Protein 3KOS (pdb70)

Sequence (193 aa):
QEKLKIGVVGTFAIGCLFPLLSDFKRSYPHIDLHISTHNNRVDPAAEGLDYTIRYGGGAWHDTDAQYLCSALSPLCSPTLASQIQTPADILKFPLLRSYRRDEWALWQTVGEAPPSPTHNNVVFDSSVTLEAAQAGGVAIAPVRFTHLLSSERIVQPFLTQIDLGSYWITRLQSRPETPAREFSRWLTGVLHKT

Structure (mmCIF, N/CA/C/O backbone):
data_3KOS
#
_entry.id   3KOS
#
_cell.length_a   125.280
_cell.length_b   34.190
_cell.length_c   49.980
_cell.angle_alpha   90.00
_cell.angle_beta   102.77
_cell.angle_gamma   90.00
#
_symmetry.space_group_name_H-M   'C 1 2 1'
#
loop_
_entity.id
_entity.type
_entity.pdbx_description
1 polymer 'HTH-type transcriptional activator ampR'
2 non-polymer '2-(N-MORPHOLINO)-ETHANESULFONIC ACID'
3 non-polymer GLYCEROL
4 water water
#
loop_
_atom_site.group_PDB
_atom_site.id
_atom_site.type_symbol
_atom_site.label_atom_id
_atom_site.label_alt_id
_atom_site.label_comp_id
_atom_site.label_asym_id
_atom_site.label_entity_id
_atom_site.label_seq_id
_atom_site.pdbx_PDB_ins_code
_atom_site.Cartn_x
_atom_site.Cartn_y
_atom_site.Cartn_z
_atom_site.occupancy
_atom_site.B_iso_or_equiv
_atom_site.auth_seq_id
_atom_site.auth_comp_id
_atom_site.auth_asym_id
_atom_site.auth_atom_id
_atom_site.pdbx_PDB_model_num
ATOM 1 N N . GLN A 1 11 ? 27.809 27.118 13.535 1.00 30.41 93 GLN A N 1
ATOM 2 C CA . GLN A 1 11 ? 28.921 26.846 14.451 1.00 23.06 93 GLN A CA 1
ATOM 3 C C . GLN A 1 11 ? 29.433 28.129 15.089 1.00 23.57 93 GLN A C 1
ATOM 4 O O . GLN A 1 11 ? 29.623 29.135 14.412 1.00 26.58 93 GLN A O 1
ATOM 10 N N . GLU A 1 12 ? 29.671 28.083 16.393 1.00 17.64 94 GLU A N 1
ATOM 11 C CA . GLU A 1 12 ? 30.154 29.246 17.114 1.00 15.47 94 GLU A CA 1
ATOM 12 C C . GLU A 1 12 ? 31.636 29.035 17.362 1.00 14.90 94 GLU A C 1
ATOM 13 O O . GLU A 1 12 ? 32.037 27.976 17.832 1.00 17.52 94 GLU A O 1
ATOM 19 N N . LYS A 1 13 ? 32.440 30.034 17.035 1.00 16.13 95 LYS A N 1
ATOM 20 C CA . LYS A 1 13 ? 33.886 29.896 17.154 1.00 14.36 95 LYS A CA 1
ATOM 21 C C . LYS A 1 13 ? 34.344 30.051 18.597 1.00 14.37 95 LYS A C 1
ATOM 22 O O . LYS A 1 13 ? 33.821 30.883 19.335 1.00 12.33 95 LYS A O 1
ATOM 28 N N . LEU A 1 14 ? 35.320 29.234 18.996 1.00 12.12 96 LEU A N 1
ATOM 29 C CA . LEU A 1 14 ? 35.938 29.358 20.309 1.00 10.55 96 LEU A CA 1
ATOM 30 C C . LEU A 1 14 ? 37.438 29.122 20.152 1.00 10.84 96 LEU A C 1
ATOM 31 O O . LEU A 1 14 ? 37.851 28.082 19.647 1.00 12.35 96 LEU A O 1
ATOM 36 N N . LYS A 1 15 ? 38.240 30.091 20.579 1.00 11.67 97 LYS A N 1
ATOM 37 C CA . LYS A 1 15 ? 39.686 30.010 20.390 1.00 11.10 97 LYS A CA 1
ATOM 38 C C . LYS A 1 15 ? 40.375 29.911 21.742 1.00 9.99 97 LYS A C 1
ATOM 39 O O . LYS A 1 15 ? 40.229 30.788 22.599 1.00 11.72 97 LYS A O 1
ATOM 45 N N . ILE A 1 16 ? 41.104 28.822 21.943 1.00 9.62 98 ILE A N 1
ATOM 46 C CA . ILE A 1 16 ? 41.720 28.571 23.231 1.00 7.92 98 ILE A CA 1
ATOM 47 C C . ILE A 1 16 ? 43.202 28.228 23.084 1.00 8.49 98 ILE A C 1
ATOM 48 O O . ILE A 1 16 ? 43.563 27.363 22.300 1.00 10.61 98 ILE A O 1
ATOM 53 N N . GLY A 1 17 ? 44.038 28.916 23.854 1.00 8.18 99 GLY A N 1
ATOM 54 C CA . GLY A 1 17 ? 45.468 28.639 23.900 1.00 9.02 99 GLY A CA 1
ATOM 55 C C . GLY A 1 17 ? 45.787 27.864 25.167 1.00 9.00 99 GLY A C 1
ATOM 56 O O . GLY A 1 17 ? 45.568 28.363 26.270 1.00 8.80 99 GLY A O 1
ATOM 57 N N . VAL A 1 18 ? 46.321 26.653 25.012 1.00 7.93 100 VAL A N 1
ATOM 58 C CA . VAL A 1 18 ? 46.463 25.726 26.128 1.00 6.21 100 VAL A CA 1
ATOM 59 C C . VAL A 1 18 ? 47.942 25.402 26.376 1.00 7.59 100 VAL A C 1
ATOM 60 O O . VAL A 1 18 ? 48.642 25.014 25.450 1.00 6.92 100 VAL A O 1
ATOM 64 N N . VAL A 1 19 ? 48.412 25.542 27.612 1.00 6.85 101 VAL A N 1
ATOM 65 C CA . VAL A 1 19 ? 49.793 25.144 27.904 1.00 7.25 101 VAL A CA 1
ATOM 66 C C . VAL A 1 19 ? 49.963 23.674 27.497 1.00 6.66 101 VAL A C 1
ATOM 67 O O . VAL A 1 19 ? 49.104 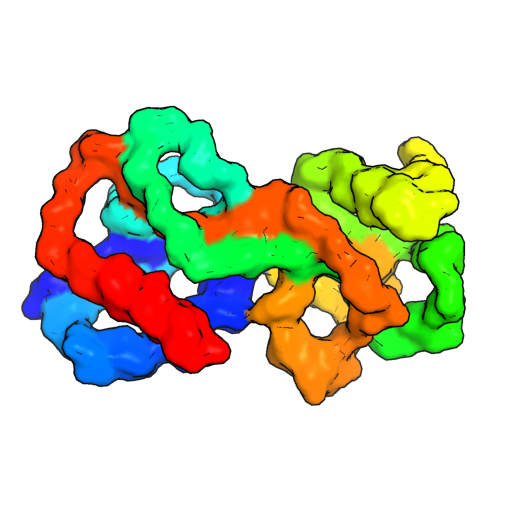22.839 27.780 1.00 6.01 101 VAL A O 1
ATOM 71 N N . GLY A 1 20 ? 51.059 23.365 26.802 1.00 7.11 102 GLY A N 1
ATOM 72 C CA . GLY A 1 20 ? 51.183 22.079 26.142 1.00 8.22 102 GLY A CA 1
ATOM 73 C C . GLY A 1 20 ? 51.042 20.909 27.093 1.00 7.59 102 GLY A C 1
ATOM 74 O O . GLY A 1 20 ? 50.436 19.881 26.765 1.00 7.55 102 GLY A O 1
ATOM 75 N N . THR A 1 21 ? 51.616 21.064 28.280 1.00 7.21 103 THR A N 1
ATOM 76 C CA . THR A 1 21 ? 51.589 20.007 29.278 1.00 8.51 103 THR A CA 1
ATOM 77 C C . THR A 1 21 ? 50.155 19.604 29.613 1.00 8.65 103 THR A C 1
ATOM 78 O O . THR A 1 21 ? 49.835 18.416 29.721 1.00 8.67 103 THR A O 1
ATOM 82 N N . PHE A 1 22 ? 49.292 20.596 29.769 1.00 7.05 104 PHE A N 1
ATOM 83 C CA . PHE A 1 22 ? 47.871 20.333 30.042 1.00 7.28 104 PHE A CA 1
ATOM 84 C C . PHE A 1 22 ? 47.144 19.744 28.838 1.00 7.92 104 PHE A C 1
ATOM 85 O O . PHE A 1 22 ? 46.272 18.895 28.999 1.00 8.19 104 PHE A O 1
ATOM 93 N N . ALA A 1 23 ? 47.477 20.213 27.634 1.00 7.40 105 ALA A N 1
ATOM 94 C CA . ALA A 1 23 ? 46.852 19.679 26.431 1.00 9.02 105 ALA A CA 1
ATOM 95 C C . ALA A 1 23 ? 47.119 18.179 26.315 1.00 9.50 105 ALA A C 1
ATOM 96 O O . ALA A 1 23 ? 46.205 17.381 26.089 1.00 8.09 105 ALA A O 1
ATOM 98 N N . ILE A 1 24 ? 48.379 17.792 26.479 1.00 7.36 106 ILE A N 1
ATOM 99 C CA . ILE A 1 24 ? 48.757 16.391 26.325 1.00 8.03 106 ILE A CA 1
ATOM 100 C C . ILE A 1 24 ? 48.270 15.538 27.499 1.00 10.16 106 ILE A C 1
ATOM 101 O O . ILE A 1 24 ? 47.789 14.416 27.321 1.00 11.52 106 ILE A O 1
ATOM 106 N N . GLY A 1 25 ? 48.391 16.076 28.706 1.00 9.14 107 GLY A N 1
ATOM 107 C CA . GLY A 1 25 ? 48.170 15.278 29.896 1.00 10.06 107 GLY A CA 1
ATOM 108 C C . GLY A 1 25 ? 46.737 15.244 30.379 1.00 11.87 107 GLY A C 1
ATOM 109 O O . GLY A 1 25 ? 46.388 14.405 31.205 1.00 14.48 107 GLY A O 1
ATOM 110 N N . CYS A 1 26 ? 45.906 16.141 29.862 1.00 9.19 108 CYS A N 1
ATOM 111 C CA . CYS A 1 26 ? 44.531 16.251 30.354 1.00 9.42 108 CYS A CA 1
ATOM 112 C C . CYS A 1 26 ? 43.484 16.529 29.269 1.00 12.34 108 CYS A C 1
ATOM 113 O O . CYS A 1 26 ? 42.539 15.757 29.095 1.00 12.18 108 CYS A O 1
ATOM 116 N N . LEU A 1 27 ? 43.636 17.634 28.544 1.00 9.88 109 LEU A N 1
ATOM 117 C CA . LEU A 1 27 ? 42.569 18.090 27.650 1.00 8.19 109 LEU A CA 1
ATOM 118 C C . LEU A 1 27 ? 42.337 17.216 26.422 1.00 9.06 109 LEU A C 1
ATOM 119 O O . LEU A 1 27 ? 41.197 16.894 26.093 1.00 10.26 109 LEU A O 1
ATOM 124 N N . PHE A 1 28 ? 43.404 16.863 25.714 1.00 8.59 110 PHE A N 1
ATOM 125 C CA . PHE A 1 28 ? 43.243 16.162 24.445 1.00 9.58 110 PHE A CA 1
ATOM 126 C C . PHE A 1 28 ? 42.460 14.855 24.583 1.00 11.82 110 PHE A C 1
ATOM 127 O O . PHE A 1 28 ? 41.578 14.579 23.774 1.00 12.50 110 PHE A O 1
ATOM 135 N N . PRO A 1 29 ? 42.761 14.061 25.616 1.00 11.47 111 PRO A N 1
ATOM 136 C CA . PRO A 1 29 ? 42.007 12.815 25.781 1.00 16.06 111 PRO A CA 1
ATOM 137 C C . PRO A 1 29 ? 40.516 13.067 26.031 1.00 16.29 111 PRO A C 1
ATOM 138 O O . PRO A 1 29 ? 39.699 12.180 25.781 1.00 17.97 111 PRO A O 1
ATOM 142 N N . LEU A 1 30 ? 40.180 14.257 26.518 1.00 11.40 112 LEU A N 1
ATOM 143 C CA . LEU A 1 30 ? 38.788 14.582 26.845 1.00 13.51 112 LEU A CA 1
ATOM 144 C C . LEU A 1 30 ? 38.040 15.285 25.719 1.00 16.02 112 LEU A C 1
ATOM 145 O O . LEU A 1 30 ? 36.827 15.495 25.820 1.00 15.17 112 LEU A O 1
ATOM 150 N N . LEU A 1 31 ? 38.736 15.647 24.644 1.00 13.25 113 LEU A N 1
ATOM 151 C CA . LEU A 1 31 ? 38.101 16.491 23.630 1.00 15.86 113 LEU A CA 1
ATOM 152 C C . LEU A 1 31 ? 36.870 15.854 22.968 1.00 17.02 113 LEU A C 1
ATOM 153 O O . LEU A 1 31 ? 35.910 16.552 22.644 1.00 15.87 113 LEU A O 1
ATOM 158 N N . SER A 1 32 ? 36.880 14.539 22.773 1.00 15.92 114 SER A N 1
ATOM 159 C CA . SER A 1 32 ? 35.740 13.904 22.122 1.00 17.98 114 SER A CA 1
ATOM 160 C C . SER A 1 32 ? 34.496 14.005 23.006 1.00 14.84 114 SER A C 1
ATOM 161 O O . SER A 1 32 ? 33.379 14.075 22.497 1.00 19.25 114 SER A O 1
ATOM 164 N N . ASP A 1 33 ? 34.687 14.030 24.322 1.00 13.75 115 ASP A N 1
ATOM 165 C CA . ASP A 1 33 ? 33.563 14.234 25.233 1.00 17.04 115 ASP A CA 1
ATOM 166 C C . ASP A 1 33 ? 33.011 15.650 25.085 1.00 16.39 115 ASP A C 1
ATOM 167 O O . ASP A 1 33 ? 31.798 15.851 25.143 1.00 13.64 115 ASP A O 1
ATOM 172 N N . PHE A 1 34 ? 33.896 16.635 24.897 1.00 13.94 116 PHE A N 1
ATOM 173 C CA . PHE A 1 34 ? 33.432 17.996 24.633 1.00 14.78 116 PHE A CA 1
ATOM 174 C C . PHE A 1 34 ? 32.628 18.038 23.342 1.00 14.05 116 PHE A C 1
ATOM 175 O O . PHE A 1 34 ? 31.572 18.669 23.281 1.00 15.36 116 PHE A O 1
ATOM 183 N N . LYS A 1 35 ? 33.134 17.366 22.313 1.00 12.66 117 LYS A N 1
ATOM 184 C CA . LYS A 1 35 ? 32.448 17.333 21.022 1.00 16.72 117 LYS A CA 1
ATOM 185 C C . LYS A 1 35 ? 31.071 16.684 21.159 1.00 16.79 117 LYS A C 1
ATOM 186 O O . LYS A 1 35 ? 30.091 17.144 20.559 1.00 16.09 117 LYS A O 1
ATOM 188 N N . ARG A 1 36 ? 31.005 15.616 21.950 1.00 14.50 118 ARG A N 1
ATOM 189 C CA . ARG A 1 36 ? 29.724 14.963 22.239 1.00 15.96 118 ARG A CA 1
ATOM 190 C C . ARG A 1 36 ? 28.712 15.927 22.859 1.00 16.81 118 ARG A C 1
ATOM 191 O O . ARG A 1 36 ? 27.552 15.970 22.446 1.00 16.83 118 ARG A O 1
ATOM 199 N N . SER A 1 37 ? 29.145 16.706 23.843 1.00 13.95 119 SER A N 1
ATOM 200 C CA . SER A 1 37 ? 28.228 17.598 24.552 1.00 17.39 119 SER A CA 1
ATOM 201 C C . SER A 1 37 ? 27.880 18.879 23.800 1.00 17.01 119 SER A C 1
ATOM 202 O O . SER A 1 37 ? 26.787 19.404 23.961 1.00 18.26 119 SER A O 1
ATOM 205 N N . TYR A 1 38 ? 28.806 19.395 22.998 1.00 13.31 120 TYR A N 1
ATOM 206 C CA . TYR A 1 38 ? 28.591 20.688 22.347 1.00 15.63 120 TYR A CA 1
ATOM 207 C C . TYR A 1 38 ? 29.071 20.682 20.905 1.00 17.96 120 TYR A C 1
ATOM 208 O O . TYR A 1 38 ? 30.022 21.381 20.558 1.00 19.20 120 TYR A O 1
ATOM 217 N N . PRO A 1 39 ? 28.410 19.892 20.051 1.00 18.79 121 PRO A N 1
ATOM 218 C CA . PRO A 1 39 ? 28.830 19.755 18.654 1.00 13.86 121 PRO A CA 1
ATOM 219 C C . PRO A 1 39 ? 28.743 21.066 17.875 1.00 15.57 121 PRO A C 1
ATOM 220 O O . PRO A 1 39 ? 29.320 21.162 16.799 1.00 17.71 121 PRO A O 1
ATOM 224 N N . HIS A 1 40 ? 28.031 22.050 18.408 1.00 17.79 122 HIS A N 1
ATOM 225 C CA . HIS A 1 40 ? 27.809 23.313 17.708 1.00 18.25 122 HIS A CA 1
ATOM 226 C C . HIS A 1 40 ? 28.957 24.296 17.883 1.00 19.24 122 HIS A C 1
ATOM 227 O O . HIS A 1 40 ? 28.916 25.398 17.337 1.00 18.42 122 HIS A O 1
ATOM 234 N N . ILE A 1 41 ? 29.976 23.913 18.651 1.00 16.16 123 ILE A N 1
ATOM 235 C CA . ILE A 1 41 ? 31.097 24.811 18.891 1.00 14.11 123 ILE A CA 1
ATOM 236 C C . ILE A 1 41 ? 32.301 24.424 18.023 1.00 15.29 123 ILE A C 1
ATOM 237 O O . ILE A 1 41 ? 32.689 23.261 17.973 1.00 14.57 123 ILE A O 1
ATOM 242 N N . ASP A 1 42 ? 32.845 25.414 17.322 1.00 13.01 124 ASP A N 1
ATOM 243 C CA . ASP A 1 42 ? 34.012 25.241 16.457 1.00 15.09 124 ASP A CA 1
ATOM 244 C C . ASP A 1 42 ? 35.237 25.614 17.288 1.00 15.14 124 ASP A C 1
ATOM 245 O O . ASP A 1 42 ? 35.582 26.789 17.446 1.00 11.25 124 ASP A O 1
ATOM 250 N N . LEU A 1 43 ? 35.872 24.595 17.846 1.00 13.06 125 LEU A N 1
ATOM 251 C CA . LEU A 1 43 ? 36.949 24.800 18.803 1.00 12.89 125 LEU A CA 1
ATOM 252 C C . LEU A 1 43 ? 38.298 24.869 18.092 1.00 13.06 125 LEU A C 1
ATOM 253 O O . LEU A 1 43 ? 38.700 23.921 17.424 1.00 12.66 125 LEU A O 1
ATOM 258 N N . HIS A 1 44 ? 38.983 26.000 18.238 1.00 10.37 126 HIS A N 1
ATOM 259 C CA . HIS A 1 44 ? 40.309 26.191 17.666 1.00 14.36 126 HIS A CA 1
ATOM 260 C C . HIS A 1 44 ? 41.339 26.120 18.789 1.00 11.76 126 HIS A C 1
ATOM 261 O O . HIS A 1 44 ? 41.454 27.045 19.583 1.00 11.36 126 HIS A O 1
ATOM 268 N N . ILE A 1 45 ? 42.082 25.022 18.855 1.00 11.02 127 ILE A N 1
ATOM 269 C CA . ILE A 1 45 ? 43.063 24.850 19.916 1.00 8.79 127 ILE A CA 1
ATOM 270 C C . ILE A 1 45 ? 44.473 25.125 19.424 1.00 11.51 127 ILE A C 1
ATOM 271 O O . ILE A 1 45 ? 44.859 24.665 18.355 1.00 10.54 127 ILE A O 1
ATOM 276 N N . SER A 1 46 ? 45.228 25.884 20.208 1.00 10.66 128 SER A N 1
ATOM 277 C CA . SER A 1 46 ? 46.654 26.071 19.950 1.00 9.94 128 SER A CA 1
ATOM 278 C C . SER A 1 46 ? 47.372 25.853 21.270 1.00 8.50 128 SER A C 1
ATOM 279 O O . SER A 1 46 ? 46.770 26.026 22.324 1.00 10.41 128 SER A O 1
ATOM 282 N N . THR A 1 47 ? 48.633 25.432 21.225 1.00 9.73 129 THR A N 1
ATOM 283 C CA . THR A 1 47 ? 49.373 25.218 22.462 1.00 8.79 129 THR A CA 1
ATOM 284 C C . THR A 1 47 ? 50.433 26.295 22.655 1.00 9.91 129 THR A C 1
ATOM 285 O O . THR A 1 47 ? 50.878 26.929 21.697 1.00 12.29 129 THR A O 1
ATOM 289 N N . HIS A 1 48 ? 50.835 26.490 23.902 1.00 9.76 130 HIS A N 1
ATOM 290 C CA . HIS A 1 48 ? 51.867 27.462 24.236 1.00 10.61 130 HIS A CA 1
ATOM 291 C C . HIS A 1 48 ? 52.719 26.905 25.374 1.00 9.58 130 HIS A C 1
ATOM 292 O O . HIS A 1 48 ? 52.420 25.829 25.905 1.00 7.61 130 HIS A O 1
ATOM 299 N N . ASN A 1 49 ? 53.798 27.605 25.726 1.00 8.83 131 ASN A N 1
ATOM 300 C CA . ASN A 1 49 ? 54.664 27.130 26.799 1.00 10.24 131 ASN A CA 1
ATOM 301 C C . ASN A 1 49 ? 54.474 27.906 28.102 1.00 11.31 131 ASN A C 1
ATOM 302 O O . ASN A 1 49 ? 55.419 28.099 28.877 1.00 11.61 131 ASN A O 1
ATOM 307 N N . ASN A 1 50 ? 53.241 28.348 28.329 1.00 8.94 132 ASN A N 1
ATOM 308 C CA . ASN A 1 50 ? 52.871 29.102 29.522 1.00 10.05 132 ASN A CA 1
ATOM 309 C C . ASN A 1 50 ? 53.273 30.570 29.501 1.00 15.23 132 ASN A C 1
ATOM 310 O O . ASN A 1 50 ? 52.879 31.325 30.384 1.00 17.82 132 ASN A O 1
ATOM 315 N N . ARG A 1 51 ? 54.072 30.956 28.513 1.00 13.17 133 ARG A N 1
ATOM 316 C CA . ARG A 1 51 ? 54.360 32.369 28.260 1.00 14.49 133 ARG A CA 1
ATOM 317 C C . ARG A 1 51 ? 53.597 32.744 27.025 1.00 16.73 133 ARG A C 1
ATOM 318 O O . ARG A 1 51 ? 53.953 32.344 25.906 1.00 18.30 133 ARG A O 1
ATOM 326 N N . VAL A 1 52 ? 52.532 33.503 27.226 1.00 14.42 134 VAL A N 1
ATOM 327 C CA . VAL A 1 52 ? 51.598 33.762 26.160 1.00 13.90 134 VAL A CA 1
ATOM 328 C C . VAL A 1 52 ? 50.903 35.092 26.403 1.00 15.31 134 VAL A C 1
ATOM 329 O O . VAL A 1 52 ? 50.734 35.523 27.542 1.00 17.06 134 VAL A O 1
ATOM 333 N N . ASP A 1 53 ? 50.536 35.743 25.313 1.00 16.78 135 ASP A N 1
ATOM 334 C CA . ASP A 1 53 ? 49.846 37.018 25.355 1.00 19.27 135 ASP A CA 1
ATOM 335 C C . ASP A 1 53 ? 48.514 36.818 24.655 1.00 15.77 135 ASP A C 1
ATOM 336 O O . ASP A 1 53 ? 48.445 36.843 23.422 1.00 14.54 135 ASP A O 1
ATOM 341 N N . PRO A 1 54 ? 47.449 36.597 25.439 1.00 17.18 136 PRO A N 1
ATOM 342 C CA . PRO A 1 54 ? 46.134 36.290 24.863 1.00 14.84 136 PRO A CA 1
ATOM 343 C C . PRO A 1 54 ? 45.660 37.353 23.882 1.00 16.50 136 PRO A C 1
ATOM 344 O O . PRO A 1 54 ? 45.128 37.024 22.819 1.00 16.48 136 PRO A O 1
ATOM 348 N N . ALA A 1 55 ? 45.845 38.623 24.233 1.00 14.62 137 ALA A N 1
ATOM 349 C CA . ALA A 1 55 ? 45.378 39.696 23.362 1.00 18.50 137 ALA A CA 1
ATOM 350 C C . ALA A 1 55 ? 46.078 39.608 22.011 1.00 16.36 137 ALA A C 1
ATOM 351 O O . ALA A 1 55 ? 45.439 39.673 20.968 1.00 18.63 137 ALA A O 1
ATOM 353 N N . ALA A 1 56 ? 47.400 39.450 22.050 1.00 18.28 138 ALA A N 1
ATOM 354 C CA . ALA A 1 56 ? 48.205 39.351 20.841 1.00 19.18 138 ALA A CA 1
ATOM 355 C C . ALA A 1 56 ? 47.779 38.174 19.970 1.00 21.90 138 ALA A C 1
ATOM 356 O O . ALA A 1 56 ? 47.771 38.273 18.747 1.00 21.80 138 ALA A O 1
ATOM 358 N N . GLU A 1 57 ? 47.419 37.059 20.600 1.00 19.53 139 GLU A N 1
ATOM 359 C CA . GLU A 1 57 ? 47.032 35.871 19.845 1.00 18.88 139 GLU A CA 1
ATOM 360 C C . GLU A 1 57 ? 45.539 35.813 19.556 1.00 20.14 139 GLU A C 1
ATOM 361 O O . GLU A 1 57 ? 45.072 34.891 18.897 1.00 19.27 139 GLU A O 1
ATOM 367 N N . GLY A 1 58 ? 44.797 36.809 20.032 1.00 17.09 140 GLY A N 1
ATOM 368 C CA . GLY A 1 58 ? 43.361 36.839 19.824 1.00 18.01 140 GLY A CA 1
ATOM 369 C C . GLY A 1 58 ? 42.653 35.638 20.428 1.00 17.04 140 GLY A C 1
ATOM 370 O O . GLY A 1 58 ? 41.695 35.111 19.857 1.00 17.52 140 GLY A O 1
ATOM 371 N N . LEU A 1 59 ? 43.106 35.217 21.601 1.00 14.65 141 LEU A N 1
ATOM 372 C CA . LEU A 1 59 ? 42.488 34.089 22.290 1.00 12.69 141 LEU A CA 1
ATOM 373 C C . LEU A 1 59 ? 41.208 34.478 23.021 1.00 12.45 141 LEU A C 1
ATOM 374 O O . LEU A 1 59 ? 41.082 35.600 23.512 1.00 15.61 141 LEU A O 1
ATOM 379 N N . ASP A 1 60 ? 40.269 33.542 23.109 1.00 11.77 142 ASP A N 1
ATOM 380 C CA . ASP A 1 60 ? 39.124 33.712 24.006 1.00 9.13 142 ASP A CA 1
ATOM 381 C C . ASP A 1 60 ? 39.519 33.334 25.428 1.00 11.62 142 ASP A C 1
ATOM 382 O O . ASP A 1 60 ? 39.341 34.118 26.366 1.00 9.53 142 ASP A O 1
ATOM 387 N N . TYR A 1 61 ? 40.071 32.126 25.571 1.00 10.57 143 TYR A N 1
ATOM 388 C CA . TYR A 1 61 ? 40.533 31.609 26.847 1.00 8.76 143 TYR A CA 1
ATOM 389 C C . TYR A 1 61 ? 42.001 31.196 26.759 1.00 8.55 143 TYR A C 1
ATOM 390 O O . TYR A 1 61 ? 42.482 30.810 25.693 1.00 9.99 143 TYR A O 1
ATOM 399 N N . THR A 1 62 ? 42.676 31.239 27.899 1.00 7.63 144 THR A N 1
ATOM 400 C CA . THR A 1 62 ? 44.030 30.702 28.040 1.00 9.27 144 THR A CA 1
ATOM 401 C C . THR A 1 62 ? 44.017 29.655 29.149 1.00 10.59 144 THR A C 1
ATOM 402 O O . THR A 1 62 ? 43.538 29.915 30.252 1.00 10.20 144 THR A O 1
ATOM 406 N N . ILE A 1 63 ? 44.517 28.457 28.867 1.00 7.46 145 ILE A N 1
ATOM 407 C CA . ILE A 1 63 ? 44.682 27.494 29.943 1.00 7.39 145 ILE A CA 1
ATOM 408 C C . ILE A 1 63 ? 46.156 27.513 30.300 1.00 8.54 145 ILE A C 1
ATOM 409 O O . ILE A 1 63 ? 47.000 27.413 29.421 1.00 7.20 145 ILE A O 1
ATOM 414 N N . ARG A 1 64 ? 46.452 27.688 31.585 1.00 9.55 146 ARG A N 1
ATOM 415 C CA . ARG A 1 64 ? 47.810 27.968 32.015 1.00 11.29 146 ARG A CA 1
ATOM 416 C C . ARG A 1 64 ? 48.099 27.416 33.402 1.00 9.45 146 ARG A C 1
ATOM 417 O O . ARG A 1 64 ? 47.183 27.073 34.159 1.00 9.71 146 ARG A O 1
ATOM 425 N N . TYR A 1 65 ? 49.385 27.360 33.736 1.00 8.43 147 TYR A N 1
ATOM 426 C CA . TYR A 1 65 ? 49.838 26.930 35.049 1.00 10.47 147 TYR A CA 1
ATOM 427 C C . TYR A 1 65 ? 50.186 28.168 35.858 1.00 10.96 147 TYR A C 1
ATOM 428 O O . TYR A 1 65 ? 50.883 29.054 35.365 1.00 9.54 147 TYR A O 1
ATOM 437 N N . GLY A 1 66 ? 49.709 28.230 37.098 1.00 12.98 148 GLY A N 1
ATOM 438 C CA . GLY A 1 66 ? 50.040 29.357 37.946 1.00 14.48 148 GLY A CA 1
ATOM 439 C C . GLY A 1 66 ? 49.253 29.410 39.239 1.00 15.75 148 GLY A C 1
ATOM 440 O O . GLY A 1 66 ? 48.705 28.400 39.691 1.00 12.78 148 GLY A O 1
ATOM 441 N N . GLY A 1 67 ? 49.184 30.607 39.820 1.00 16.55 149 GLY A N 1
ATOM 442 C CA . GLY A 1 67 ? 48.629 30.778 41.150 1.00 17.91 149 GLY A CA 1
ATOM 443 C C . GLY A 1 67 ? 47.240 31.385 41.188 1.00 20.65 149 GLY A C 1
ATOM 444 O O . GLY A 1 67 ? 46.670 31.567 42.268 1.00 19.80 149 GLY A O 1
ATOM 445 N N . GLY A 1 68 ? 46.692 31.699 40.016 1.00 18.56 150 GLY A N 1
ATOM 446 C CA . GLY A 1 68 ? 45.334 32.201 39.917 1.00 18.17 150 GLY A CA 1
ATOM 447 C C . GLY A 1 68 ? 45.192 33.695 40.173 1.00 23.03 150 GLY A C 1
ATOM 448 O O . GLY A 1 68 ? 44.080 34.222 40.217 1.00 24.98 150 GLY A O 1
ATOM 449 N N . ALA A 1 69 ? 46.314 34.380 40.329 1.00 21.35 151 ALA A N 1
ATOM 450 C CA . ALA A 1 69 ? 46.296 35.778 40.738 1.00 27.32 151 ALA A CA 1
ATOM 451 C C . ALA A 1 69 ? 46.789 36.728 39.659 1.00 24.29 151 ALA A C 1
ATOM 452 O O . ALA A 1 69 ? 47.395 37.747 39.972 1.00 33.53 151 ALA A O 1
ATOM 454 N N . TRP A 1 70 ? 46.536 36.399 38.395 1.00 23.59 152 TRP A N 1
ATOM 455 C CA . TRP A 1 70 ? 46.857 37.305 37.298 1.00 22.53 152 TRP A CA 1
ATOM 456 C C . TRP A 1 70 ? 45.955 38.541 37.368 1.00 26.01 152 TRP A C 1
ATOM 457 O O . TRP A 1 70 ? 44.753 38.422 37.595 1.00 26.77 152 TRP A O 1
ATOM 468 N N . HIS A 1 71 ? 46.530 39.723 37.168 1.00 24.90 153 HIS A N 1
ATOM 469 C CA . HIS A 1 71 ? 45.767 40.966 37.252 1.00 25.90 153 HIS A CA 1
ATOM 470 C C . HIS A 1 71 ? 44.892 41.192 36.015 1.00 26.71 153 HIS A C 1
ATOM 471 O O . HIS A 1 71 ? 45.203 40.712 34.931 1.00 22.38 153 HIS A O 1
ATOM 478 N N . ASP A 1 72 ? 43.795 41.929 36.178 1.00 30.16 154 ASP A N 1
ATOM 479 C CA . ASP A 1 72 ? 42.870 42.189 35.065 1.00 33.88 154 ASP A CA 1
ATOM 480 C C . ASP A 1 72 ? 42.486 40.889 34.349 1.00 33.81 154 ASP A C 1
ATOM 481 O O . ASP A 1 72 ? 42.345 40.843 33.122 1.00 29.74 154 ASP A O 1
ATOM 486 N N . THR A 1 73 ? 42.328 39.825 35.125 1.00 33.44 155 THR A N 1
ATOM 487 C CA . THR A 1 73 ? 42.052 38.520 34.557 1.00 27.76 155 THR A CA 1
ATOM 488 C C . THR A 1 73 ? 41.003 37.795 35.372 1.00 25.95 155 THR A C 1
ATOM 489 O O . THR A 1 73 ? 41.080 37.750 36.597 1.00 28.11 155 THR A O 1
ATOM 493 N N . ASP A 1 74 ? 40.028 37.224 34.680 1.00 20.62 156 ASP A N 1
ATOM 494 C CA . ASP A 1 74 ? 39.024 36.396 35.314 1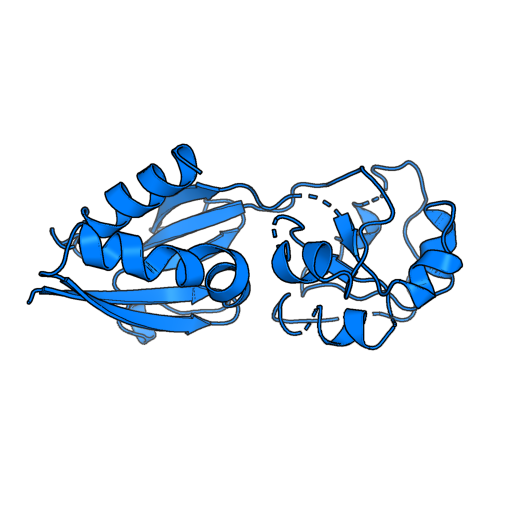.00 24.99 156 ASP A CA 1
ATOM 495 C C . ASP A 1 74 ? 39.522 34.961 35.249 1.00 19.93 156 ASP A C 1
ATOM 496 O O . ASP A 1 74 ? 39.569 34.377 34.171 1.00 18.92 156 ASP A O 1
ATOM 501 N N . A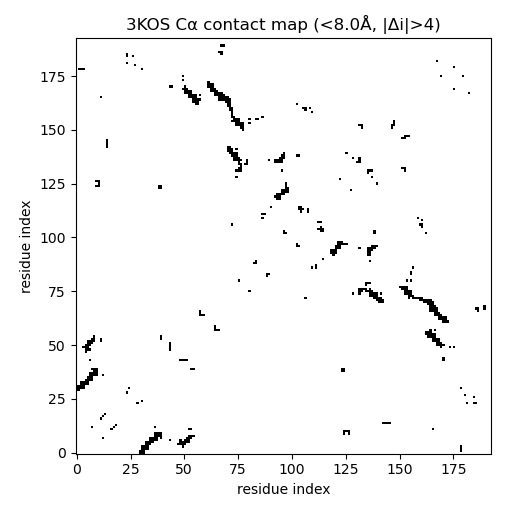LA A 1 75 ? 39.893 34.401 36.398 1.00 18.37 157 ALA A N 1
ATOM 502 C CA . ALA A 1 75 ? 40.518 33.083 36.451 1.00 18.88 157 ALA A CA 1
ATOM 503 C C . ALA A 1 75 ? 39.633 32.058 37.143 1.00 21.73 157 ALA A C 1
ATOM 504 O O . ALA A 1 75 ? 39.047 32.338 38.189 1.00 20.74 157 ALA A O 1
ATOM 506 N N . GLN A 1 76 ? 39.540 30.869 36.555 1.00 16.51 158 GLN A N 1
ATOM 507 C CA . GLN A 1 76 ? 38.798 29.772 37.154 1.00 16.63 158 GLN A CA 1
ATOM 508 C C . GLN A 1 76 ? 39.685 28.539 37.328 1.00 15.43 158 GLN A C 1
ATOM 509 O O . GLN A 1 76 ? 40.383 28.133 36.405 1.00 15.47 158 GLN A O 1
ATOM 515 N N . TYR A 1 77 ? 39.667 27.960 38.522 1.00 14.49 159 TYR A N 1
ATOM 516 C CA . TYR A 1 77 ? 40.518 26.822 38.857 1.00 16.20 159 TYR A CA 1
ATOM 517 C C . TYR A 1 77 ? 40.076 25.600 38.069 1.00 13.08 159 TYR A C 1
ATOM 518 O O . TYR A 1 77 ? 38.878 25.317 37.966 1.00 14.91 159 TYR A O 1
ATOM 527 N N . LEU A 1 78 ? 41.038 24.887 37.485 1.00 10.97 160 LEU A N 1
ATOM 528 C CA . LEU A 1 78 ? 40.727 23.666 36.748 1.00 10.89 160 LEU A CA 1
ATOM 529 C C . LEU A 1 78 ? 41.070 22.443 37.573 1.00 12.25 160 LEU A C 1
ATOM 530 O O . LEU A 1 78 ? 40.203 21.639 37.886 1.00 13.16 160 LEU A O 1
ATOM 535 N N . CYS A 1 79 ? 42.344 22.296 37.923 1.00 12.45 161 CYS A N 1
ATOM 536 C CA . CYS A 1 79 ? 42.764 21.132 38.693 1.00 12.88 161 CYS A CA 1
ATOM 537 C C . CYS A 1 79 ? 44.148 21.349 39.294 1.00 14.45 161 CYS A C 1
ATOM 538 O O . CYS A 1 79 ? 44.885 22.262 38.891 1.00 11.51 161 CYS A O 1
ATOM 541 N N . SER A 1 80 ? 44.496 20.505 40.257 1.00 13.30 162 SER A N 1
ATOM 542 C CA . SER A 1 80 ? 45.781 20.630 40.934 1.00 13.05 162 SER A CA 1
ATOM 543 C C . SER A 1 80 ? 46.923 20.149 40.044 1.00 12.87 162 SER A C 1
ATOM 544 O O . SER A 1 80 ? 46.699 19.477 39.035 1.00 11.44 162 SER A O 1
ATOM 547 N N . ALA A 1 81 ? 48.149 20.479 40.445 1.00 9.76 163 ALA A N 1
ATOM 548 C CA . ALA A 1 81 ? 49.332 20.163 39.665 1.00 11.02 163 ALA A CA 1
ATOM 549 C C . ALA A 1 81 ? 50.497 19.813 40.583 1.00 9.55 163 ALA A C 1
ATOM 550 O O . ALA A 1 81 ? 51.623 20.274 40.381 1.00 12.73 163 ALA A O 1
ATOM 552 N N . LEU A 1 82 ? 50.218 18.988 41.591 1.00 11.11 164 LEU A N 1
ATOM 553 C CA . LEU A 1 82 ? 51.238 18.577 42.550 1.00 12.78 164 LEU A CA 1
ATOM 554 C C . LEU A 1 82 ? 52.441 17.948 41.856 1.00 11.01 164 LEU A C 1
ATOM 555 O O . LEU A 1 82 ? 52.293 17.095 40.983 1.00 11.49 164 LEU A O 1
ATOM 568 N N . SER A 1 84 ? 56.379 16.072 41.789 1.00 10.51 166 SER A N 1
ATOM 569 C CA . SER A 1 84 ? 57.234 15.115 42.465 1.00 9.64 166 SER A CA 1
ATOM 570 C C . SER A 1 84 ? 58.342 14.707 41.492 1.00 11.18 166 SER A C 1
ATOM 571 O O . SER A 1 84 ? 58.199 14.886 40.280 1.00 9.90 166 SER A O 1
ATOM 574 N N . PRO A 1 85 ? 59.463 14.186 42.013 1.00 9.68 167 PRO A N 1
ATOM 575 C CA . PRO A 1 85 ? 60.520 13.728 41.111 1.00 9.93 167 PRO A CA 1
ATOM 576 C C . PRO A 1 85 ? 60.026 12.621 40.189 1.00 11.02 167 PRO A C 1
ATOM 577 O O . PRO A 1 85 ? 59.208 11.800 40.597 1.00 9.33 167 PRO A O 1
ATOM 581 N N . LEU A 1 86 ? 60.518 12.629 38.956 1.00 10.67 168 LEU A N 1
ATOM 582 C CA . LEU A 1 86 ? 60.138 11.643 37.952 1.00 11.15 168 LEU A CA 1
ATOM 583 C C . LEU A 1 86 ? 61.376 11.303 37.154 1.00 10.28 168 LEU A C 1
ATOM 584 O O . LEU A 1 86 ? 62.098 12.200 36.740 1.00 8.59 168 LEU A O 1
ATOM 589 N N . CYS A 1 87 ? 61.625 10.013 36.923 1.00 10.59 169 CYS A N 1
ATOM 590 C CA . CYS A 1 87 ? 62.835 9.625 36.218 1.00 10.57 169 CYS A CA 1
ATOM 591 C C . CYS A 1 87 ? 62.654 8.291 35.495 1.00 12.38 169 CYS A C 1
ATOM 592 O O . CYS A 1 87 ? 61.639 7.610 35.667 1.00 13.49 169 CYS A O 1
ATOM 595 N N . SER A 1 88 ? 63.629 7.939 34.662 1.00 12.91 170 SER A N 1
ATOM 596 C CA . SER A 1 88 ? 63.557 6.679 33.936 1.00 15.59 170 SER A CA 1
ATOM 597 C C . SER A 1 88 ? 63.679 5.528 34.920 1.00 18.26 170 SER A C 1
ATOM 598 O O . SER A 1 88 ? 64.263 5.688 35.993 1.00 14.91 170 SER A O 1
ATOM 601 N N . PRO A 1 89 ? 63.130 4.360 34.556 1.00 16.02 171 PRO A N 1
ATOM 602 C CA . PRO A 1 89 ? 63.283 3.179 35.408 1.00 21.01 171 PRO A CA 1
ATOM 603 C C . PRO A 1 89 ? 64.755 2.888 35.686 1.00 19.49 171 PRO A C 1
ATOM 604 O O . PRO A 1 89 ? 65.099 2.433 36.779 1.00 22.02 171 PRO A O 1
ATOM 608 N N . THR A 1 90 ? 65.620 3.162 34.716 1.00 21.27 172 THR A N 1
ATOM 609 C CA . THR A 1 90 ? 67.051 2.926 34.890 1.00 21.98 172 THR A CA 1
ATOM 610 C C . THR A 1 90 ? 67.689 3.823 35.960 1.00 24.27 172 THR A C 1
ATOM 611 O O . THR A 1 90 ? 68.506 3.360 36.762 1.00 20.98 172 THR A O 1
ATOM 615 N N . LEU A 1 91 ? 67.325 5.102 35.986 1.00 17.75 173 LEU A N 1
ATOM 616 C CA . LEU A 1 91 ? 67.813 5.971 37.047 1.00 17.85 173 LEU A CA 1
ATOM 617 C C . LEU A 1 91 ? 67.173 5.596 38.374 1.00 17.49 173 LEU A C 1
ATOM 618 O O . LEU A 1 91 ? 67.810 5.684 39.424 1.00 21.20 173 LEU A O 1
ATOM 623 N N . ALA A 1 92 ? 65.912 5.185 38.328 1.00 16.32 174 ALA A N 1
ATOM 624 C CA . ALA A 1 92 ? 65.203 4.859 39.556 1.00 18.34 174 ALA A CA 1
ATOM 625 C C . ALA A 1 92 ? 65.877 3.693 40.277 1.00 23.06 174 ALA A C 1
ATOM 626 O O . ALA A 1 92 ? 65.830 3.603 41.503 1.00 22.41 174 ALA A O 1
ATOM 628 N N . SER A 1 93 ? 66.516 2.810 39.515 1.00 23.42 175 SER A N 1
ATOM 629 C CA . SER A 1 93 ? 67.146 1.632 40.101 1.00 23.15 175 SER A CA 1
ATOM 630 C C . SER A 1 93 ? 68.307 2.025 41.012 1.00 24.70 175 SER A C 1
ATOM 631 O O . SER A 1 93 ? 68.774 1.220 41.814 1.00 25.82 175 SER A O 1
ATOM 634 N N . GLN A 1 94 ? 68.767 3.267 40.882 1.00 21.18 176 GLN A N 1
ATOM 635 C CA . GLN A 1 94 ? 69.901 3.757 41.655 1.00 20.13 176 GLN A CA 1
ATOM 636 C C . GLN A 1 94 ? 69.457 4.770 42.705 1.00 19.60 176 GLN A C 1
ATOM 637 O O . GLN A 1 94 ? 70.278 5.442 43.324 1.00 20.43 176 GLN A O 1
ATOM 643 N N . ILE A 1 95 ? 68.147 4.882 42.887 1.00 21.24 177 ILE A N 1
ATOM 644 C CA . ILE A 1 95 ? 67.578 5.853 43.813 1.00 20.31 177 ILE A CA 1
ATOM 645 C C . ILE A 1 95 ? 66.744 5.143 44.870 1.00 23.80 177 ILE A C 1
ATOM 646 O O . ILE A 1 95 ? 65.680 4.594 44.579 1.00 24.14 177 ILE A O 1
ATOM 651 N N . GLN A 1 96 ? 67.249 5.143 46.099 1.00 25.22 178 GLN A N 1
ATOM 652 C CA . GLN A 1 96 ? 66.549 4.516 47.215 1.00 24.39 178 GLN A CA 1
ATOM 653 C C . GLN A 1 96 ? 66.074 5.564 48.215 1.00 20.72 178 GLN A C 1
ATOM 654 O O . GLN A 1 96 ? 65.032 5.399 48.854 1.00 24.61 178 GLN A O 1
ATOM 660 N N . THR A 1 97 ? 66.832 6.648 48.334 1.00 19.94 179 THR A N 1
ATOM 661 C CA . THR A 1 97 ? 66.472 7.754 49.211 1.00 19.65 179 THR A CA 1
ATOM 662 C C . THR A 1 97 ? 66.573 9.075 48.447 1.00 19.75 179 THR A C 1
ATOM 663 O O . THR A 1 97 ? 67.220 9.146 47.412 1.00 20.83 179 THR A O 1
ATOM 667 N N . PRO A 1 98 ? 65.917 10.128 48.951 1.00 20.32 180 PRO A N 1
ATOM 668 C CA . PRO A 1 98 ? 65.953 11.414 48.248 1.00 18.65 180 PRO A CA 1
ATOM 669 C C . PRO A 1 98 ? 67.363 11.911 47.922 1.00 21.38 180 PRO A C 1
ATOM 670 O O . PRO A 1 98 ? 67.565 12.487 46.853 1.00 18.24 180 PRO A O 1
ATOM 674 N N . ALA A 1 99 ? 68.326 11.698 48.814 1.00 20.93 181 ALA A N 1
ATOM 675 C CA . ALA A 1 99 ? 69.686 12.158 48.550 1.00 20.37 181 ALA A CA 1
ATOM 676 C C . ALA A 1 99 ? 70.274 11.518 47.287 1.00 18.29 181 ALA A C 1
ATOM 677 O O . ALA A 1 99 ? 71.122 12.111 46.613 1.00 18.62 181 ALA A O 1
ATOM 679 N N . ASP A 1 100 ? 69.818 10.312 46.968 1.00 16.52 182 ASP A N 1
ATOM 680 C CA . ASP A 1 100 ? 70.307 9.590 45.796 1.00 19.54 182 ASP A CA 1
ATOM 681 C C . ASP A 1 100 ? 69.983 10.314 44.487 1.00 18.73 182 ASP A C 1
ATOM 682 O O . ASP A 1 100 ? 70.630 10.086 43.469 1.00 18.04 182 ASP A O 1
ATOM 687 N N . ILE A 1 101 ? 68.967 11.171 44.512 1.00 17.78 183 ILE A N 1
ATOM 688 C CA . ILE A 1 101 ? 68.608 11.947 43.330 1.00 15.84 183 ILE A CA 1
ATOM 689 C C . ILE A 1 101 ? 69.827 12.727 42.841 1.00 17.33 183 ILE A C 1
ATOM 690 O O . ILE A 1 101 ? 70.026 12.909 41.633 1.00 17.06 183 ILE A O 1
ATOM 695 N N . LEU A 1 102 ? 70.660 13.155 43.787 1.00 16.68 184 LEU A N 1
ATOM 696 C CA . LEU A 1 102 ? 71.809 14.005 43.484 1.00 17.22 184 LEU A CA 1
ATOM 697 C C . LEU A 1 102 ? 72.982 13.264 42.837 1.00 17.32 184 LEU A C 1
ATOM 698 O O . LEU A 1 102 ? 74.008 13.866 42.508 1.00 19.12 184 LEU A O 1
ATOM 703 N N . LYS A 1 103 ? 72.828 11.962 42.637 1.00 17.54 185 LYS A N 1
ATOM 704 C CA . LYS A 1 103 ? 73.775 11.230 41.809 1.00 17.59 185 LYS A CA 1
ATOM 705 C C . LYS A 1 103 ? 73.668 11.722 40.374 1.00 21.03 185 LYS A C 1
ATOM 706 O O . LYS A 1 103 ? 74.608 11.591 39.593 1.00 18.98 185 LYS A O 1
ATOM 712 N N . PHE A 1 104 ? 72.513 12.291 40.033 1.00 17.28 186 PHE A N 1
ATOM 713 C CA . PHE A 1 104 ? 72.209 12.641 38.645 1.00 15.00 186 PHE A CA 1
ATOM 714 C C . PHE A 1 104 ? 71.991 14.138 38.444 1.00 15.08 186 PHE A C 1
ATOM 715 O O . PHE A 1 104 ? 71.776 14.873 39.408 1.00 14.40 186 PHE A O 1
ATOM 723 N N . PRO A 1 105 ? 72.070 14.602 37.188 1.00 15.27 187 PRO A N 1
ATOM 724 C CA . PRO A 1 105 ? 71.755 16.008 36.922 1.00 13.59 187 PRO A CA 1
ATOM 725 C C . PRO A 1 105 ? 70.282 16.252 37.213 1.00 13.21 187 PRO A C 1
ATOM 726 O O . PRO A 1 105 ? 69.503 15.306 37.209 1.00 12.10 187 PRO A O 1
ATOM 730 N N . LEU A 1 106 ? 69.916 17.500 37.466 1.00 12.61 188 LEU A N 1
ATOM 731 C CA . LEU A 1 106 ? 68.538 17.829 37.778 1.00 12.81 188 LEU A CA 1
ATOM 732 C C . LEU A 1 106 ? 67.892 18.542 36.601 1.00 12.58 188 LEU A C 1
ATOM 733 O O . LEU A 1 106 ? 68.532 19.330 35.915 1.00 12.92 188 LEU A O 1
ATOM 738 N N . LEU A 1 107 ? 66.619 18.251 36.370 1.00 10.62 189 LEU A N 1
ATOM 739 C CA . LEU A 1 107 ? 65.848 18.925 35.338 1.00 10.54 189 LEU A CA 1
ATOM 740 C C . LEU A 1 107 ? 64.768 19.716 36.050 1.00 8.48 189 LEU A C 1
ATOM 741 O O . LEU A 1 107 ? 64.095 19.185 36.939 1.00 9.40 189 LEU A O 1
ATOM 746 N N . ARG A 1 108 ? 64.604 20.977 35.668 1.00 9.84 190 ARG A N 1
ATOM 747 C CA . ARG A 1 108 ? 63.582 21.822 36.280 1.00 13.29 190 ARG A CA 1
ATOM 748 C C . ARG A 1 108 ? 62.996 22.811 35.280 1.00 13.01 190 ARG A C 1
ATOM 749 O O . ARG A 1 108 ? 63.501 22.956 34.167 1.00 9.98 190 ARG A O 1
ATOM 757 N N . SER A 1 109 ? 61.908 23.470 35.675 1.00 12.25 191 SER A N 1
ATOM 758 C CA . SER A 1 109 ? 61.312 24.516 34.855 1.00 12.72 191 SER A CA 1
ATOM 759 C C . SER A 1 109 ? 62.055 25.823 35.096 1.00 15.39 191 SER A C 1
ATOM 760 O O . SER A 1 109 ? 63.052 25.853 35.816 1.00 15.95 191 SER A O 1
ATOM 763 N N . TYR A 1 110 ? 61.557 26.903 34.505 1.00 16.76 192 TYR A N 1
ATOM 764 C CA . TYR A 1 110 ? 62.144 28.225 34.712 1.00 23.99 192 TYR A CA 1
ATOM 765 C C . TYR A 1 110 ? 62.006 28.750 36.143 1.00 29.10 192 TYR A C 1
ATOM 766 O O . TYR A 1 110 ? 62.534 29.814 36.458 1.00 28.81 192 TYR A O 1
ATOM 775 N N . ARG A 1 111 ? 61.290 28.021 36.999 1.00 26.05 193 ARG A N 1
ATOM 776 C CA . ARG A 1 111 ? 61.254 28.350 38.425 1.00 25.90 193 ARG A CA 1
ATOM 777 C C . ARG A 1 111 ? 62.470 27.807 39.175 1.00 27.28 193 ARG A C 1
ATOM 778 O O . ARG A 1 111 ? 62.628 26.591 39.360 1.00 26.20 193 ARG A O 1
ATOM 786 N N . ARG A 1 112 ? 63.302 28.726 39.649 1.00 26.24 194 ARG A N 1
ATOM 787 C CA . ARG A 1 112 ? 64.640 28.386 40.134 1.00 29.70 194 ARG A CA 1
ATOM 788 C C . ARG A 1 112 ? 64.707 27.538 41.406 1.00 29.62 194 ARG A C 1
ATOM 789 O O . ARG A 1 112 ? 65.712 26.872 41.653 1.00 32.19 194 ARG A O 1
ATOM 791 N N . ASP A 1 113 ? 63.658 27.552 42.217 1.00 26.42 195 ASP A N 1
ATOM 792 C CA . ASP A 1 113 ? 63.757 26.904 43.520 1.00 26.01 195 ASP A CA 1
ATOM 793 C C . ASP A 1 113 ? 62.922 25.628 43.676 1.00 25.52 195 ASP A C 1
ATOM 794 O O . ASP A 1 113 ? 62.713 25.164 44.796 1.00 23.52 195 ASP A O 1
ATOM 799 N N . GLU A 1 114 ? 62.445 25.060 42.572 1.00 21.00 196 GLU A N 1
ATOM 800 C CA . GLU A 1 114 ? 61.631 23.842 42.654 1.00 18.03 196 GLU A CA 1
ATOM 801 C C . GLU A 1 114 ? 62.341 22.713 43.405 1.00 15.87 196 GLU A C 1
ATOM 802 O O . GLU A 1 114 ? 61.751 22.054 44.269 1.00 15.22 196 GLU A O 1
ATOM 808 N N . TRP A 1 115 ? 63.603 22.476 43.064 1.00 14.97 197 TRP A N 1
ATOM 809 C CA . TRP A 1 115 ? 64.359 21.413 43.721 1.00 15.54 197 TRP A CA 1
ATOM 810 C C . TRP A 1 115 ? 64.686 21.756 45.175 1.00 17.42 197 TRP A C 1
ATOM 811 O O . TRP A 1 115 ? 64.598 20.901 46.049 1.00 14.60 197 TRP A O 1
ATOM 822 N N . ALA A 1 116 ? 65.044 23.010 45.429 1.00 18.41 198 ALA A N 1
ATOM 823 C CA . ALA A 1 116 ? 65.292 23.451 46.795 1.00 20.23 198 ALA A CA 1
ATOM 824 C C . ALA A 1 116 ? 64.050 23.201 47.648 1.00 16.98 198 ALA A C 1
ATOM 825 O O . ALA A 1 116 ? 64.145 22.705 48.770 1.00 15.63 198 ALA A O 1
ATOM 827 N N . LEU A 1 117 ? 62.883 23.520 47.103 1.00 16.65 199 LEU A N 1
ATOM 828 C CA . LEU A 1 117 ? 61.638 23.369 47.846 1.00 17.19 199 LEU A CA 1
ATOM 829 C C . LEU A 1 117 ? 61.263 21.909 48.073 1.00 17.20 199 LEU A C 1
ATOM 830 O O . LEU A 1 117 ? 60.831 21.548 49.164 1.00 15.97 199 LEU A O 1
ATOM 835 N N . TRP A 1 118 ? 61.421 21.059 47.060 1.00 14.46 200 TRP A N 1
ATOM 836 C CA . TRP A 1 118 ? 61.096 19.647 47.262 1.00 11.27 200 TRP A CA 1
ATOM 837 C C . TRP A 1 118 ? 62.027 18.995 48.286 1.00 14.71 200 TRP A C 1
ATOM 838 O O . TRP A 1 118 ? 61.571 18.285 49.186 1.00 15.38 200 TRP A O 1
ATOM 857 N N . GLN A 1 120 ? 63.746 20.480 50.628 1.00 16.47 202 GLN A N 1
ATOM 858 C CA . GLN A 1 120 ? 63.415 21.069 51.926 1.00 17.41 202 GLN A CA 1
ATOM 859 C C . GLN A 1 120 ? 62.215 20.351 52.560 1.00 18.99 202 GLN A C 1
ATOM 860 O O . GLN A 1 120 ? 62.230 20.026 53.749 1.00 17.93 202 GLN A O 1
ATOM 866 N N . THR A 1 121 ? 61.193 20.076 51.751 1.00 17.10 203 THR A N 1
ATOM 867 C CA . THR A 1 121 ? 59.977 19.405 52.215 1.00 14.82 203 THR A CA 1
ATOM 868 C C . THR A 1 121 ? 60.230 17.997 52.733 1.00 18.06 203 THR A C 1
ATOM 869 O O . THR A 1 121 ? 59.577 17.553 53.681 1.00 17.87 203 THR A O 1
ATOM 873 N N . VAL A 1 122 ? 61.171 17.288 52.120 1.00 16.17 204 VAL A N 1
ATOM 874 C CA . VAL A 1 122 ? 61.469 15.928 52.562 1.00 16.13 204 VAL A CA 1
ATOM 875 C C . VAL A 1 122 ? 62.630 15.893 53.556 1.00 19.67 204 VAL A C 1
ATOM 876 O O . VAL A 1 122 ? 63.087 14.824 53.940 1.00 24.17 204 VAL A O 1
ATOM 880 N N . GLY A 1 123 ? 63.108 17.066 53.959 1.00 20.76 205 GLY A N 1
ATOM 881 C CA . GLY A 1 123 ? 64.081 17.149 55.036 1.00 20.81 205 GLY A CA 1
ATOM 882 C C . GLY A 1 123 ? 65.537 17.095 54.615 1.00 27.51 205 GLY A C 1
ATOM 883 O O . GLY A 1 123 ? 66.403 16.784 55.429 1.00 29.53 205 GLY A O 1
ATOM 884 N N . GLU A 1 124 ? 65.810 17.407 53.351 1.00 21.11 206 GLU A N 1
ATOM 885 C CA . GLU A 1 124 ? 67.177 17.422 52.835 1.00 23.78 206 GLU A CA 1
ATOM 886 C C . GLU A 1 124 ? 67.624 18.845 52.563 1.00 28.27 206 GLU A C 1
ATOM 887 O O . GLU A 1 124 ? 66.802 19.752 52.421 1.00 28.25 206 GLU A O 1
ATOM 893 N N . ALA A 1 125 ? 68.934 19.041 52.490 1.00 26.97 207 ALA A N 1
ATOM 894 C CA . ALA A 1 125 ? 69.473 20.336 52.119 1.00 27.31 207 ALA A CA 1
ATOM 895 C C . ALA A 1 125 ? 69.291 20.527 50.619 1.00 30.65 207 ALA A C 1
ATOM 896 O O . ALA A 1 125 ? 69.184 19.557 49.877 1.00 31.07 207 ALA A O 1
ATOM 898 N N . PRO A 1 126 ? 69.257 21.782 50.164 1.00 31.26 208 PRO A N 1
ATOM 899 C CA . PRO A 1 126 ? 69.123 22.027 48.727 1.00 30.46 208 PRO A CA 1
ATOM 900 C C . PRO A 1 126 ? 70.340 21.522 47.972 1.00 34.42 208 PRO A C 1
ATOM 901 O O . PRO A 1 126 ? 71.408 21.371 48.560 1.00 35.49 208 PRO A O 1
ATOM 905 N N . PRO A 1 127 ? 70.182 21.255 46.674 1.00 31.01 209 PRO A N 1
ATOM 906 C CA . PRO A 1 127 ? 71.335 20.843 45.874 1.00 30.09 209 PRO A CA 1
ATOM 907 C C . PRO A 1 127 ? 72.389 21.943 45.876 1.00 35.40 209 PRO A C 1
ATOM 908 O O . PRO A 1 127 ? 72.062 23.111 46.089 1.00 33.17 209 PRO A O 1
ATOM 912 N N . SER A 1 128 ? 73.640 21.564 45.649 1.00 33.72 210 SER A N 1
ATOM 913 C CA . SER A 1 128 ? 74.718 22.531 45.523 1.00 34.56 210 SER A CA 1
ATOM 914 C C . SER A 1 128 ? 74.448 23.496 44.375 1.00 40.01 210 SER A C 1
ATOM 915 O O . SER A 1 128 ? 73.925 23.102 43.332 1.00 35.71 210 SER A O 1
ATOM 918 N N . PRO A 1 129 ? 74.813 24.771 44.562 1.00 44.73 211 PRO A N 1
ATOM 919 C CA . PRO A 1 129 ? 74.641 25.800 43.530 1.00 41.98 211 PRO A CA 1
ATOM 920 C C . PRO A 1 129 ? 75.381 25.463 42.238 1.00 37.66 211 PRO A C 1
ATOM 921 O O . PRO A 1 129 ? 75.111 26.078 41.211 1.00 43.76 211 PRO A O 1
ATOM 925 N N . THR A 1 130 ? 76.301 24.507 42.287 1.00 31.19 212 THR A N 1
ATOM 926 C CA . THR A 1 130 ? 77.017 24.101 41.087 1.00 33.87 212 THR A CA 1
ATOM 927 C C . THR A 1 130 ? 76.565 22.735 40.563 1.00 27.76 212 THR A C 1
ATOM 928 O O . THR A 1 130 ? 77.211 22.153 39.691 1.00 26.32 212 THR A O 1
ATOM 932 N N . HIS A 1 131 ? 75.467 22.217 41.101 1.00 26.93 213 HIS A N 1
ATOM 933 C CA . HIS A 1 131 ? 74.937 20.945 40.621 1.00 24.18 213 HIS A CA 1
ATOM 934 C C . HIS A 1 131 ? 74.501 21.094 39.162 1.00 17.68 213 HIS A C 1
ATOM 935 O O . HIS A 1 131 ? 73.998 22.147 38.774 1.00 19.54 213 HIS A O 1
ATOM 942 N N A ASN A 1 132 ? 74.724 20.058 38.357 0.55 18.29 214 ASN A N 1
ATOM 943 N N B ASN A 1 132 ? 74.705 20.054 38.359 0.45 18.29 214 ASN A N 1
ATOM 944 C CA A ASN A 1 132 ? 74.317 20.088 36.957 0.55 17.06 214 ASN A CA 1
ATOM 945 C CA B ASN A 1 132 ? 74.328 20.103 36.951 0.45 17.07 214 ASN A CA 1
ATOM 946 C C A ASN A 1 132 ? 72.804 20.228 36.867 0.55 15.31 214 ASN A C 1
ATOM 947 C C B ASN A 1 132 ? 72.813 20.198 36.811 0.45 15.32 214 ASN A C 1
ATOM 948 O O A ASN A 1 132 ? 72.076 19.392 37.391 0.55 14.54 214 ASN A O 1
ATOM 949 O O B ASN A 1 132 ? 72.095 19.300 37.239 0.45 14.57 214 ASN A O 1
ATOM 958 N N . VAL A 1 133 ? 72.338 21.285 36.211 1.00 13.99 215 VAL A N 1
ATOM 959 C CA . VAL A 1 133 ? 70.901 21.489 36.028 1.00 13.12 215 VAL A CA 1
ATOM 960 C C . VAL A 1 133 ? 70.590 21.878 34.592 1.00 15.38 215 VAL A C 1
ATOM 961 O O . VAL A 1 133 ? 71.329 22.650 33.982 1.00 15.10 215 VAL A O 1
ATOM 973 N N . VAL A 1 135 ? 67.289 23.435 32.265 1.00 7.46 217 VAL A N 1
ATOM 974 C CA . VAL A 1 135 ? 66.090 24.224 32.507 1.00 9.08 217 VAL A CA 1
ATOM 975 C C . VAL A 1 135 ? 65.128 24.149 31.324 1.00 8.36 217 VAL A C 1
ATOM 976 O O . VAL A 1 135 ? 65.540 24.328 30.185 1.00 9.19 217 VAL A O 1
ATOM 980 N N . PHE A 1 136 ? 63.843 23.907 31.596 1.00 8.27 218 PHE A N 1
ATOM 981 C CA . PHE A 1 136 ? 62.868 23.651 30.538 1.00 8.32 218 PHE A CA 1
ATOM 982 C C . PHE A 1 136 ? 61.665 24.589 30.547 1.00 9.66 218 PHE A C 1
ATOM 983 O O . PHE A 1 136 ? 61.083 24.846 31.596 1.00 9.66 218 PHE A O 1
ATOM 991 N N . ASP A 1 137 ? 61.295 25.072 29.363 1.00 7.96 219 ASP A N 1
ATOM 992 C CA . ASP A 1 137 ? 60.134 25.942 29.219 1.00 11.25 219 ASP A CA 1
ATOM 993 C C . ASP A 1 137 ? 58.843 25.141 29.331 1.00 11.61 219 ASP A C 1
ATOM 994 O O . ASP A 1 137 ? 57.791 25.681 29.684 1.00 12.68 219 ASP A O 1
ATOM 999 N N . SER A 1 138 ? 58.924 23.847 29.033 1.00 10.09 220 SER A N 1
ATOM 1000 C CA . SER A 1 138 ? 57.725 23.004 29.012 1.00 10.33 220 SER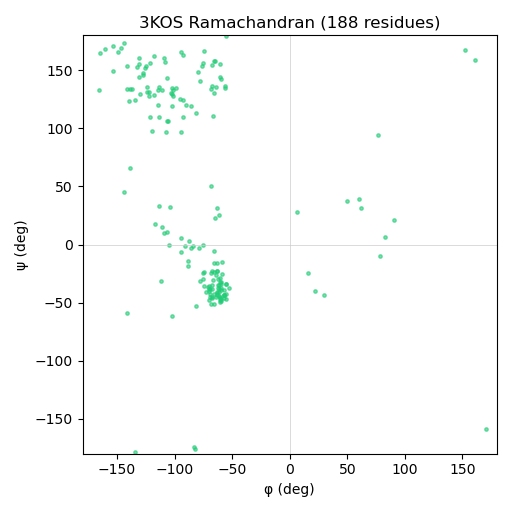 A CA 1
ATOM 1001 C C . SER A 1 138 ? 58.011 21.670 29.687 1.00 8.7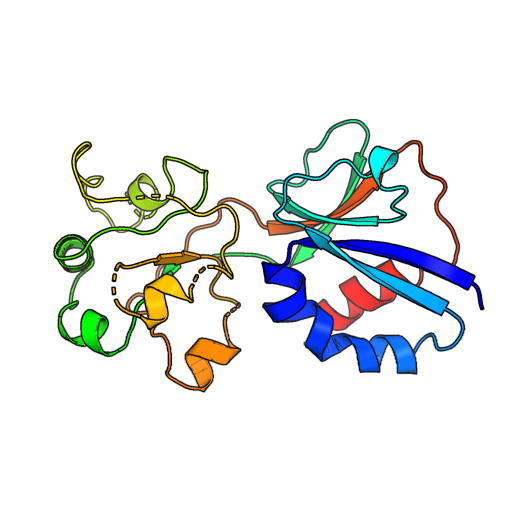4 220 SER A C 1
ATOM 1002 O O . SER A 1 138 ? 59.039 21.061 29.423 1.00 8.63 220 SER A O 1
ATOM 1005 N N . SER A 1 139 ? 57.117 21.216 30.558 1.00 7.61 221 SER A N 1
ATOM 1006 C CA . SER A 1 139 ? 57.302 19.920 31.213 1.00 8.75 221 SER A CA 1
ATOM 1007 C C . SER A 1 139 ? 57.261 18.784 30.213 1.00 8.77 221 SER A C 1
ATOM 1008 O O . SER A 1 139 ? 57.806 17.707 30.475 1.00 7.68 221 SER A O 1
ATOM 1011 N N . VAL A 1 140 ? 56.566 18.990 29.094 1.00 6.98 222 VAL A N 1
ATOM 1012 C CA . VAL A 1 140 ? 56.489 17.937 28.086 1.00 9.13 222 VAL A CA 1
ATOM 1013 C C . VAL A 1 140 ? 57.909 17.644 27.603 1.00 8.05 222 VAL A C 1
ATOM 1014 O O . VAL A 1 140 ? 58.346 16.494 27.554 1.00 8.05 222 VAL A O 1
ATOM 1018 N N . THR A 1 141 ? 58.623 18.708 27.258 1.00 7.04 223 THR A N 1
ATOM 1019 C CA . THR A 1 141 ? 60.016 18.582 26.812 1.00 6.79 223 THR A CA 1
ATOM 1020 C C . THR A 1 141 ? 60.892 18.030 27.936 1.00 7.24 223 THR A C 1
ATOM 1021 O O . THR A 1 141 ? 61.743 17.161 27.714 1.00 7.48 223 THR A O 1
ATOM 1033 N N . LEU A 1 143 ? 60.113 15.989 30.303 1.00 9.40 225 LEU A N 1
ATOM 1034 C CA . LEU A 1 143 ? 59.877 14.552 30.515 1.00 7.87 225 LEU A CA 1
ATOM 1035 C C . LEU A 1 143 ? 60.413 13.698 29.373 1.00 9.96 225 LEU A C 1
ATOM 1036 O O . LEU A 1 143 ? 60.709 12.516 29.562 1.00 10.49 225 LEU A O 1
ATOM 1041 N N . GLU A 1 144 ? 60.537 14.285 28.187 1.00 9.59 226 GLU A N 1
ATOM 1042 C CA . GLU A 1 144 ? 61.238 13.602 27.108 1.00 9.94 226 GLU A CA 1
ATOM 1043 C C . GLU A 1 144 ? 62.695 13.422 27.492 1.00 11.79 226 GLU A C 1
ATOM 1044 O O . GLU A 1 144 ? 63.262 12.340 27.322 1.00 10.52 226 GLU A O 1
ATOM 1050 N N . ALA A 1 145 ? 63.304 14.485 28.018 1.00 8.95 227 ALA A N 1
ATOM 1051 C CA . ALA A 1 145 ? 64.699 14.407 28.458 1.00 9.61 227 ALA A CA 1
ATOM 1052 C C . ALA A 1 145 ? 64.852 13.404 29.601 1.00 10.89 227 ALA A C 1
ATOM 1053 O O . ALA A 1 145 ? 65.819 12.644 29.638 1.00 12.23 227 ALA A O 1
ATOM 1055 N N . ALA A 1 146 ? 63.898 13.405 30.533 1.00 9.49 228 ALA A N 1
ATOM 1056 C CA . ALA A 1 146 ? 63.913 12.446 31.640 1.00 10.66 228 ALA A CA 1
ATOM 1057 C C . ALA A 1 146 ? 63.775 10.995 31.165 1.00 12.32 228 ALA A C 1
ATOM 1058 O O . ALA A 1 146 ? 64.461 10.102 31.675 1.00 14.13 228 ALA A O 1
ATOM 1060 N N . GLN A 1 147 ? 62.899 10.748 30.195 1.00 12.08 229 GLN A N 1
ATOM 1061 C CA . GLN A 1 147 ? 62.771 9.389 29.661 1.00 14.00 229 GLN A CA 1
ATOM 1062 C C . GLN A 1 147 ? 64.086 8.916 29.066 1.00 13.33 229 GLN A C 1
ATOM 1063 O O . GLN A 1 147 ? 64.399 7.723 29.111 1.00 19.05 229 GLN A O 1
ATOM 1069 N N . ALA A 1 148 ? 64.859 9.849 28.513 1.00 14.56 230 ALA A N 1
ATOM 1070 C CA . ALA A 1 148 ? 66.148 9.528 27.894 1.00 15.21 230 ALA A CA 1
ATOM 1071 C C . ALA A 1 148 ? 67.248 9.336 28.923 1.00 17.39 230 ALA A C 1
ATOM 1072 O O . ALA A 1 148 ? 68.392 9.030 28.573 1.00 19.59 230 ALA A O 1
ATOM 1074 N N . GLY A 1 149 ? 66.910 9.538 30.193 1.00 17.04 231 GLY A N 1
ATOM 1075 C CA . GLY A 1 149 ? 67.885 9.436 31.264 1.00 15.74 231 GLY A CA 1
ATOM 1076 C C .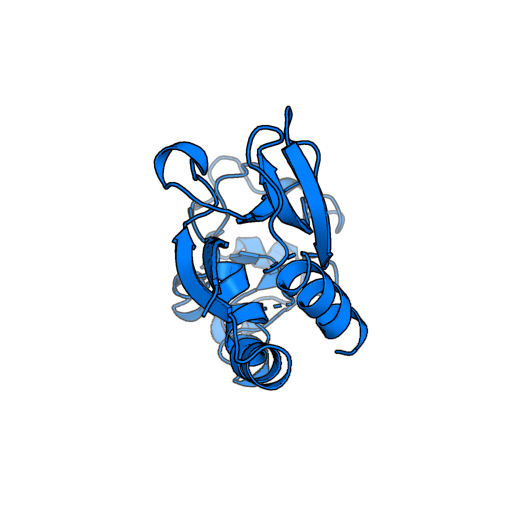 GLY A 1 149 ? 68.832 10.616 31.395 1.00 18.35 231 GLY A C 1
ATOM 1077 O O . GLY A 1 149 ? 69.931 10.462 31.930 1.00 18.72 231 GLY A O 1
ATOM 1086 N N . GLY A 1 151 ? 68.453 13.142 33.290 1.00 12.76 233 GLY A N 1
ATOM 1087 C CA . GLY A 1 151 ? 68.470 13.579 34.670 1.00 12.93 233 GLY A CA 1
ATOM 1088 C C . GLY A 1 151 ? 67.145 13.269 35.325 1.00 9.88 233 GLY A C 1
ATOM 1089 O O . GLY A 1 151 ? 66.279 12.632 34.721 1.00 11.08 233 GLY A O 1
ATOM 1090 N N . VAL A 1 152 ? 66.997 13.702 36.570 1.00 9.57 234 VAL A N 1
ATOM 1091 C CA . VAL A 1 152 ? 65.750 13.531 37.298 1.00 10.30 234 VAL A CA 1
ATOM 1092 C C . VAL A 1 152 ? 64.927 14.805 37.157 1.00 9.75 234 VAL A C 1
ATOM 1093 O O . VAL A 1 152 ? 65.414 15.896 37.437 1.00 10.45 234 VAL A O 1
ATOM 1097 N N . ALA A 1 153 ? 63.691 14.652 36.690 1.00 10.55 235 ALA A N 1
ATOM 1098 C CA . ALA A 1 153 ? 62.791 15.780 36.486 1.00 10.49 235 ALA A CA 1
ATOM 1099 C C . ALA A 1 153 ? 61.924 16.005 37.720 1.00 9.45 235 ALA A C 1
ATOM 1100 O O . ALA A 1 153 ? 61.808 15.136 38.574 1.00 9.02 235 ALA A O 1
ATOM 1102 N N . ILE A 1 154 ? 61.329 17.182 37.813 1.00 10.77 236 ILE A N 1
ATOM 1103 C CA . ILE A 1 154 ? 60.270 17.399 38.785 1.00 11.45 236 ILE A CA 1
ATOM 1104 C C . ILE A 1 154 ? 59.149 18.132 38.065 1.00 10.51 236 ILE A C 1
ATOM 1105 O O . ILE A 1 154 ? 59.369 19.184 37.454 1.00 13.39 236 ILE A O 1
ATOM 1110 N N . ALA A 1 155 ? 57.950 17.560 38.113 1.00 11.05 237 ALA A N 1
ATOM 1111 C CA . ALA A 1 155 ? 56.854 18.043 37.287 1.00 12.41 237 ALA A CA 1
ATOM 1112 C C . ALA A 1 155 ? 55.507 17.579 37.827 1.00 11.02 237 ALA A C 1
ATOM 1113 O O . ALA A 1 155 ? 55.454 16.719 38.710 1.00 10.97 237 ALA A O 1
ATOM 1115 N N . PRO A 1 156 ? 54.409 18.152 37.308 1.00 10.93 238 PRO A N 1
ATOM 1116 C CA . PRO A 1 156 ? 53.081 17.742 37.785 1.00 9.58 238 PRO A CA 1
ATOM 1117 C C . PRO A 1 156 ? 52.768 16.296 37.411 1.00 9.92 238 PRO A C 1
ATOM 1118 O O . PRO A 1 156 ? 52.559 15.979 36.240 1.00 10.16 238 PRO A O 1
ATOM 1122 N N . VAL A 1 157 ? 52.717 15.429 38.409 1.00 9.48 239 VAL A N 1
ATOM 1123 C CA . VAL A 1 157 ? 52.657 13.998 38.145 1.00 10.63 239 VAL A CA 1
ATOM 1124 C C . VAL A 1 157 ? 51.393 13.596 37.381 1.00 11.79 239 VAL A C 1
ATOM 1125 O O . VAL A 1 157 ? 51.443 12.707 36.529 1.00 11.90 239 VAL A O 1
ATOM 1129 N N . ARG A 1 158 ? 50.272 14.235 37.693 1.00 10.34 240 ARG A N 1
ATOM 1130 C CA . ARG A 1 158 ? 49.000 13.874 37.067 1.00 11.22 240 ARG A CA 1
ATOM 1131 C C . ARG A 1 158 ? 48.945 14.227 35.574 1.00 12.60 240 ARG A C 1
ATOM 1132 O O . ARG A 1 158 ? 48.025 13.801 34.865 1.00 12.44 240 ARG A O 1
ATOM 1142 N N . PHE A 1 160 ? 51.317 13.330 33.592 1.00 10.70 242 PHE A N 1
ATOM 1143 C CA . PHE A 1 160 ? 52.173 12.339 32.943 1.00 9.10 242 PHE A CA 1
ATOM 1144 C C . PHE A 1 160 ? 51.758 10.902 33.238 1.00 10.42 242 PHE A C 1
ATOM 1145 O O . PHE A 1 160 ? 52.559 9.982 33.181 1.00 9.61 242 PHE A O 1
ATOM 1153 N N . THR A 1 161 ? 50.468 10.718 33.500 1.00 10.94 243 THR A N 1
ATOM 1154 C CA . THR A 1 161 ? 49.955 9.387 33.789 1.00 11.92 243 THR A CA 1
ATOM 1155 C C . THR A 1 161 ? 50.205 8.444 32.618 1.00 11.93 243 THR A C 1
ATOM 1156 O O . THR A 1 161 ? 50.428 7.254 32.824 1.00 13.50 243 THR A O 1
ATOM 1160 N N . HIS A 1 162 ? 50.190 8.968 31.392 1.00 13.84 244 HIS A N 1
ATOM 1161 C CA . HIS A 1 162 ? 50.469 8.128 30.223 1.00 14.56 244 HIS A CA 1
ATOM 1162 C C . HIS A 1 162 ? 51.883 7.522 30.274 1.00 14.79 244 HIS A C 1
ATOM 1163 O O . HIS A 1 162 ? 52.079 6.360 29.913 1.00 13.79 244 HIS A O 1
ATOM 1170 N N . LEU A 1 163 ? 52.853 8.297 30.754 1.00 12.65 245 LEU A N 1
ATOM 1171 C CA . LEU A 1 163 ? 54.226 7.808 30.903 1.00 10.58 245 LEU A CA 1
ATOM 1172 C C . LEU A 1 163 ? 54.378 6.861 32.091 1.00 13.18 245 LEU A C 1
ATOM 1173 O O . LEU A 1 163 ? 55.148 5.911 32.029 1.00 12.64 245 LEU A O 1
ATOM 1178 N N . LEU A 1 164 ? 53.650 7.121 33.172 1.00 11.06 246 LEU A N 1
ATOM 1179 C CA . LEU A 1 164 ? 53.728 6.247 34.340 1.00 10.52 246 LEU A CA 1
ATOM 1180 C C . LEU A 1 164 ? 53.098 4.890 34.012 1.00 11.76 246 LEU A C 1
ATOM 1181 O O . LEU A 1 164 ? 53.667 3.851 34.320 1.00 13.19 246 LEU A O 1
ATOM 1186 N N . SER A 1 165 ? 51.931 4.911 33.377 1.00 11.69 247 SER A N 1
ATOM 1187 C CA . SER A 1 165 ? 51.212 3.678 33.088 1.00 15.28 247 SER A CA 1
ATOM 1188 C C . SER A 1 165 ? 51.933 2.802 32.065 1.00 16.45 247 SER A C 1
ATO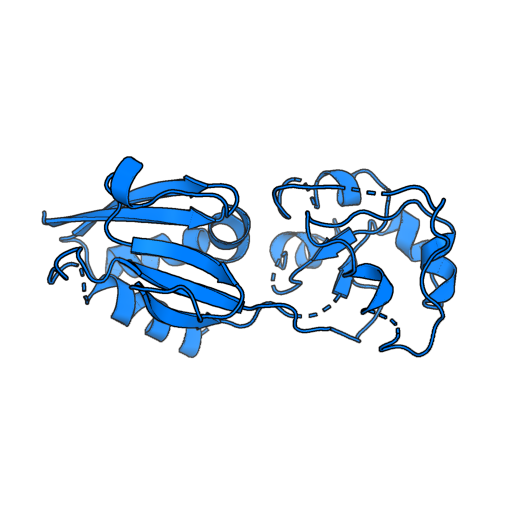M 1189 O O . SER A 1 165 ? 51.875 1.570 32.137 1.00 15.75 247 SER A O 1
ATOM 1192 N N . SER A 1 166 ? 52.601 3.435 31.108 1.00 14.77 248 SER A N 1
ATOM 1193 C CA . SER A 1 166 ? 53.344 2.689 30.092 1.00 16.27 248 SER A CA 1
ATOM 1194 C C . SER A 1 166 ? 54.756 2.379 30.565 1.00 19.07 248 SER A C 1
ATOM 1195 O O . SER A 1 166 ? 55.563 1.809 29.823 1.00 18.39 248 SER A O 1
ATOM 1198 N N . GLU A 1 167 ? 55.050 2.773 31.802 1.00 14.52 249 GLU A N 1
ATOM 1199 C CA . GLU A 1 167 ? 56.318 2.461 32.456 1.00 15.60 249 GLU A CA 1
ATOM 1200 C C . GLU A 1 167 ? 57.543 3.037 31.750 1.00 15.84 249 GLU A C 1
ATOM 1201 O O . GLU A 1 167 ? 58.623 2.473 31.806 1.00 19.43 249 GLU A O 1
ATOM 1207 N N . ARG A 1 168 ? 57.367 4.188 31.114 1.00 13.64 250 ARG A N 1
ATOM 1208 C CA . ARG A 1 168 ? 58.488 4.929 30.543 1.00 14.90 250 ARG A CA 1
ATOM 1209 C C . ARG A 1 168 ? 59.098 5.886 31.571 1.00 15.15 250 ARG A C 1
ATOM 1210 O O . ARG A 1 168 ? 60.229 6.349 31.421 1.00 14.03 250 ARG A O 1
ATOM 1218 N N . ILE A 1 169 ? 58.333 6.172 32.612 1.00 11.91 251 ILE A N 1
ATOM 1219 C CA . ILE A 1 169 ? 58.819 7.000 33.702 1.00 13.32 251 ILE A CA 1
ATOM 1220 C C . ILE A 1 169 ? 58.304 6.467 35.035 1.00 13.37 251 ILE A C 1
ATOM 1221 O O . ILE A 1 169 ? 57.240 5.833 35.094 1.00 12.80 251 ILE A O 1
ATOM 1226 N N . VAL A 1 170 ? 59.053 6.754 36.093 1.00 12.49 252 VAL A N 1
ATOM 1227 C CA . VAL A 1 170 ? 58.763 6.279 37.442 1.00 13.08 252 VAL A CA 1
ATOM 1228 C C . VAL A 1 170 ? 58.725 7.443 38.436 1.00 12.04 252 VAL A C 1
ATOM 1229 O O . VAL A 1 170 ? 59.468 8.409 38.293 1.00 14.85 252 VAL A O 1
ATOM 1233 N N . GLN A 1 171 ? 57.860 7.341 39.440 1.00 13.52 253 GLN A N 1
ATOM 1234 C CA . GLN A 1 171 ? 57.807 8.326 40.516 1.00 13.98 253 GLN A CA 1
ATOM 1235 C C . GLN A 1 171 ? 58.394 7.666 41.756 1.00 13.05 253 GLN A C 1
ATOM 1236 O O . GLN A 1 171 ? 57.695 6.939 42.456 1.00 16.30 253 GLN A O 1
ATOM 1242 N N . PRO A 1 172 ? 59.682 7.903 42.027 1.00 13.04 254 PRO A N 1
ATOM 1243 C CA . PRO A 1 172 ? 60.307 7.130 43.109 1.00 17.14 254 PRO A CA 1
ATOM 1244 C C . PRO A 1 172 ? 59.786 7.469 44.505 1.00 17.80 254 PRO A C 1
ATOM 1245 O O . PRO A 1 172 ? 59.875 6.621 45.396 1.00 19.62 254 PRO A O 1
ATOM 1249 N N . PHE A 1 173 ? 59.261 8.674 44.701 1.00 13.53 255 PHE A N 1
ATOM 1250 C CA . PHE A 1 173 ? 58.827 9.096 46.033 1.00 15.17 255 PHE A CA 1
ATOM 1251 C C . PHE A 1 173 ? 57.397 9.615 46.070 1.00 15.79 255 PHE A C 1
ATOM 1252 O O . PHE A 1 173 ? 56.919 10.206 45.113 1.00 16.54 255 PHE A O 1
ATOM 1260 N N . LEU A 1 174 ? 56.727 9.393 47.196 1.00 16.39 256 LEU A N 1
ATOM 1261 C CA . LEU A 1 174 ? 55.328 9.759 47.347 1.00 17.77 256 LEU A CA 1
ATOM 1262 C C . LEU A 1 174 ? 55.129 11.258 47.537 1.00 17.60 256 LEU A C 1
ATOM 1263 O O . LEU A 1 174 ? 54.090 11.799 47.163 1.00 17.70 256 LEU A O 1
ATOM 1268 N N . THR A 1 175 ? 56.114 11.919 48.137 1.00 14.66 257 THR A N 1
ATOM 1269 C CA . THR A 1 175 ? 55.964 13.320 48.521 1.00 17.46 257 THR A CA 1
ATOM 1270 C C . THR A 1 175 ? 55.828 14.248 47.325 1.00 16.85 257 THR A C 1
ATOM 1271 O O . THR A 1 175 ? 56.616 14.187 46.385 1.00 12.68 257 THR A O 1
ATOM 1275 N N . GLN A 1 176 ? 54.814 15.108 47.376 1.00 17.11 258 GLN A N 1
ATOM 1276 C CA . GLN A 1 176 ? 54.553 16.058 46.305 1.00 16.69 258 GLN A CA 1
ATOM 1277 C C . GLN A 1 176 ? 54.483 17.478 46.857 1.00 20.99 258 GLN A C 1
ATOM 1278 O O . GLN A 1 176 ? 54.106 17.676 48.011 1.00 22.05 258 GLN A O 1
ATOM 1284 N N . ILE A 1 177 ? 54.823 18.465 46.031 1.00 16.23 259 ILE A N 1
ATOM 1285 C CA . ILE A 1 177 ? 54.700 19.868 46.429 1.00 16.78 259 ILE A CA 1
ATOM 1286 C C . ILE A 1 177 ? 53.771 20.625 45.477 1.00 19.04 259 ILE A C 1
ATOM 1287 O O . ILE A 1 177 ? 53.585 20.222 44.329 1.00 13.63 259 ILE A O 1
ATOM 1292 N N . ASP A 1 178 ? 53.198 21.724 45.964 1.00 16.31 260 ASP A N 1
ATOM 1293 C CA . ASP A 1 178 ? 52.296 22.559 45.177 1.00 15.75 260 ASP A CA 1
ATOM 1294 C C . ASP A 1 178 ? 52.942 23.914 44.940 1.00 17.25 260 ASP A C 1
ATOM 1295 O O . ASP A 1 178 ? 53.100 24.702 45.871 1.00 17.23 260 ASP A O 1
ATOM 1300 N N . LEU A 1 179 ? 53.343 24.172 43.698 1.00 13.39 261 LEU A N 1
ATOM 1301 C CA . LEU A 1 179 ? 53.898 25.464 43.330 1.00 12.91 261 LEU A CA 1
ATOM 1302 C C . LEU A 1 179 ? 53.009 26.138 42.287 1.00 14.40 261 LEU A C 1
ATOM 1303 O O . LEU A 1 179 ? 53.430 27.075 41.607 1.00 14.94 261 LEU A O 1
ATOM 1308 N N . GLY A 1 180 ? 51.776 25.654 42.173 1.00 12.80 262 GLY A N 1
ATOM 1309 C CA . GLY A 1 180 ? 50.834 26.182 41.202 1.00 13.95 262 GLY A CA 1
ATOM 1310 C C . GLY A 1 180 ? 49.820 25.137 40.775 1.00 13.98 262 GLY A C 1
ATOM 1311 O O . GLY A 1 180 ? 49.980 23.949 41.070 1.00 11.90 262 GLY A O 1
ATOM 1312 N N . SER A 1 181 ? 48.763 25.580 40.091 1.00 11.32 263 SER A N 1
ATOM 1313 C CA . SER A 1 181 ? 47.720 24.680 39.602 1.00 10.46 263 SER A CA 1
ATOM 1314 C C . SER A 1 181 ? 47.388 25.037 38.163 1.00 11.48 263 SER A C 1
ATOM 1315 O O . SER A 1 181 ? 47.977 25.946 37.596 1.00 10.18 263 SER A O 1
ATOM 1318 N N . TYR A 1 182 ? 46.433 24.332 37.569 1.00 10.27 264 TYR A N 1
ATOM 1319 C CA . TYR A 1 182 ? 45.989 24.703 36.229 1.00 8.79 264 TYR A CA 1
ATOM 1320 C C . TYR A 1 182 ? 44.715 25.525 36.308 1.00 9.57 264 TYR A C 1
ATOM 1321 O O . TYR A 1 182 ? 43.792 25.190 37.060 1.00 10.39 264 TYR A O 1
ATOM 1330 N N . TRP A 1 183 ? 44.691 26.611 35.544 1.00 9.42 265 TRP A N 1
ATOM 1331 C CA . TRP A 1 183 ? 43.575 27.557 35.544 1.00 11.09 265 TRP A CA 1
ATOM 1332 C C . TRP A 1 183 ? 43.139 27.848 34.123 1.00 11.09 265 TRP A C 1
ATOM 1333 O O . TRP A 1 183 ? 43.927 27.721 33.180 1.00 8.98 265 TRP A O 1
ATOM 1344 N N . ILE A 1 184 ? 41.885 28.256 33.964 1.00 9.29 266 ILE A N 1
ATOM 1345 C CA . ILE A 1 184 ? 41.453 28.823 32.690 1.00 9.71 266 ILE A CA 1
ATOM 1346 C C . ILE A 1 184 ? 41.178 30.322 32.901 1.00 9.93 266 ILE A C 1
ATOM 1347 O O . ILE A 1 184 ? 40.530 30.705 33.868 1.00 12.58 266 ILE A O 1
ATOM 1352 N N . THR A 1 185 ? 41.690 31.164 32.019 1.00 10.43 267 THR A N 1
ATOM 1353 C CA . THR A 1 185 ? 41.616 32.603 32.246 1.00 11.40 267 THR A CA 1
ATOM 1354 C C . THR A 1 185 ? 41.099 33.369 31.034 1.00 12.70 267 THR A C 1
ATOM 1355 O O . THR A 1 185 ? 41.378 33.008 29.887 1.00 11.60 267 THR A O 1
ATOM 1359 N N . ARG A 1 186 ? 40.327 34.419 31.312 1.00 13.31 268 ARG A N 1
ATOM 1360 C CA . ARG A 1 186 ? 39.812 35.324 30.292 1.00 12.02 268 ARG A CA 1
ATOM 1361 C C . ARG A 1 186 ? 40.300 36.720 30.658 1.00 13.32 268 ARG A C 1
ATOM 1362 O O . ARG A 1 186 ? 40.181 37.137 31.810 1.00 14.61 268 ARG A O 1
ATOM 1370 N N . LEU A 1 187 ? 40.873 37.440 29.704 1.00 15.31 269 LEU A N 1
ATOM 1371 C CA . LEU A 1 187 ? 41.184 38.847 29.958 1.00 18.15 269 LEU A CA 1
ATOM 1372 C C . LEU A 1 187 ? 39.883 39.520 30.356 1.00 18.07 269 LEU A C 1
ATOM 1373 O O . LEU A 1 187 ? 38.856 39.283 29.734 1.00 18.54 269 LEU A O 1
ATOM 1378 N N . GLN A 1 188 ? 39.915 40.354 31.385 1.00 21.01 270 GLN A N 1
ATOM 1379 C CA . GLN A 1 188 ? 38.691 41.020 31.814 1.00 26.11 270 GLN A CA 1
ATOM 1380 C C . GLN A 1 188 ? 38.081 41.848 30.691 1.00 22.94 270 GLN A C 1
ATOM 1381 O O . GLN A 1 188 ? 36.874 42.062 30.658 1.00 24.60 270 GLN A O 1
ATOM 1387 N N . SER A 1 189 ? 38.910 42.277 29.746 1.00 24.34 271 SER A N 1
ATOM 1388 C CA . SER A 1 189 ? 38.425 43.074 28.622 1.00 23.78 271 SER A CA 1
ATOM 1389 C C . SER A 1 189 ? 37.905 42.237 27.455 1.00 24.75 271 SER A C 1
ATOM 1390 O O . SER A 1 189 ? 37.425 42.786 26.466 1.00 27.80 271 SER A O 1
ATOM 1393 N N . ARG A 1 190 ? 38.005 40.915 27.560 1.00 19.70 272 ARG A N 1
ATOM 1394 C CA . ARG A 1 190 ? 37.522 40.027 26.503 1.00 20.39 272 ARG A CA 1
ATOM 1395 C C . ARG A 1 190 ? 36.083 39.614 26.815 1.00 19.19 272 ARG A C 1
ATOM 1396 O O . ARG A 1 190 ? 35.807 39.098 27.896 1.00 21.29 272 ARG A O 1
ATOM 1404 N N . PRO A 1 191 ? 35.161 39.849 25.874 1.00 21.17 273 PRO A N 1
ATOM 1405 C CA . PRO A 1 191 ? 33.749 39.512 26.094 1.00 24.12 273 PRO A CA 1
ATOM 1406 C C . PRO A 1 191 ? 33.551 38.011 26.265 1.00 19.87 273 PRO A C 1
ATOM 1407 O O . PRO A 1 191 ? 34.121 37.232 25.509 1.00 21.45 273 PRO A O 1
ATOM 1411 N N . GLU A 1 192 ? 32.756 37.617 27.251 1.00 20.12 274 GLU A N 1
ATOM 1412 C CA . GLU A 1 192 ? 32.439 36.206 27.454 1.00 19.08 274 GLU A CA 1
ATOM 1413 C C . GLU A 1 192 ? 31.246 35.789 26.597 1.00 20.82 274 GLU A C 1
ATOM 1414 O O . GLU A 1 192 ? 30.143 36.325 26.742 1.00 23.73 274 GLU A O 1
ATOM 1420 N N . THR A 1 193 ? 31.477 34.831 25.702 1.00 18.45 275 THR A N 1
ATOM 1421 C CA . THR A 1 193 ? 30.463 34.334 24.780 1.00 16.69 275 THR A CA 1
ATOM 1422 C C . THR A 1 193 ? 29.781 33.099 25.354 1.00 15.32 275 THR A C 1
ATOM 1423 O O . THR A 1 193 ? 30.269 32.505 26.314 1.00 13.57 275 THR A O 1
ATOM 1427 N N . PRO A 1 194 ? 28.638 32.705 24.769 1.00 15.54 276 PRO A N 1
ATOM 1428 C CA . PRO A 1 194 ? 27.985 31.462 25.192 1.00 17.19 276 PRO A CA 1
ATOM 1429 C C . PRO A 1 194 ? 28.887 30.241 25.002 1.00 13.66 276 PRO A C 1
ATOM 1430 O O . PRO A 1 194 ? 28.866 29.334 25.833 1.00 12.50 276 PRO A O 1
ATOM 1434 N N . ALA A 1 195 ? 29.640 30.211 23.910 1.00 13.10 277 ALA A N 1
ATOM 1435 C CA . ALA A 1 195 ? 30.537 29.086 23.631 1.00 12.51 277 ALA A CA 1
ATOM 1436 C C . ALA A 1 195 ? 31.588 28.970 24.734 1.00 11.44 277 ALA A C 1
ATOM 1437 O O . ALA A 1 195 ? 31.923 27.870 25.172 1.00 11.44 277 ALA A O 1
ATOM 1447 N N . ARG A 1 197 ? 31.237 30.061 27.911 1.00 12.12 279 ARG A N 1
ATOM 1448 C CA . ARG A 1 197 ? 30.594 29.609 29.136 1.00 11.44 279 ARG A CA 1
ATOM 1449 C C . ARG A 1 197 ? 30.379 28.105 29.083 1.00 12.33 279 ARG A C 1
ATOM 1450 O O . ARG A 1 197 ? 30.552 27.407 30.081 1.00 11.23 279 ARG A O 1
ATOM 1458 N N . GLU A 1 198 ? 29.988 27.610 27.917 1.00 10.81 280 GLU A N 1
ATOM 1459 C CA . GLU A 1 198 ? 29.725 26.188 27.753 1.00 12.20 280 GLU A CA 1
ATOM 1460 C C . GLU A 1 198 ? 30.988 25.349 27.869 1.00 13.87 280 GLU A C 1
ATOM 1461 O O . GLU A 1 198 ? 31.007 24.326 28.554 1.00 13.60 280 GLU A O 1
ATOM 1467 N N . PHE A 1 199 ? 32.050 25.785 27.205 1.00 9.54 281 PHE A N 1
ATOM 1468 C CA . PHE A 1 199 ? 33.320 25.083 27.331 1.00 11.29 281 PHE A CA 1
ATOM 1469 C C . PHE A 1 199 ? 33.821 25.064 28.782 1.00 12.51 281 PHE A C 1
ATOM 1470 O O . PHE A 1 199 ? 34.254 24.028 29.278 1.00 10.99 281 PHE A O 1
ATOM 1478 N N . SER A 1 200 ? 33.773 26.210 29.456 1.00 11.78 282 SER A N 1
ATOM 1479 C CA . SER A 1 200 ? 34.220 26.288 30.852 1.00 16.08 282 SER A CA 1
ATOM 1480 C C . SER A 1 200 ? 33.419 25.375 31.754 1.00 17.76 282 SER A C 1
ATOM 1481 O O . SER A 1 200 ? 33.980 24.690 32.612 1.00 14.71 282 SER A O 1
ATOM 1484 N N . ARG A 1 201 ? 32.099 25.387 31.583 1.00 16.92 283 ARG A N 1
ATOM 1485 C CA . ARG A 1 201 ? 31.245 24.523 32.390 1.00 17.77 283 ARG A CA 1
ATOM 1486 C C . ARG A 1 201 ? 31.547 23.056 32.121 1.00 16.74 283 ARG A C 1
ATOM 1487 O O . ARG A 1 201 ? 31.618 22.248 33.051 1.00 17.60 283 ARG A O 1
ATOM 1495 N N . TRP A 1 202 ? 31.715 22.708 30.850 1.00 14.18 284 TRP A N 1
ATOM 1496 C CA . TRP A 1 202 ? 32.018 21.329 30.494 1.00 14.38 284 TRP A CA 1
ATOM 1497 C C . TRP A 1 202 ? 33.325 20.861 31.141 1.00 15.87 284 TRP A C 1
ATOM 1498 O O . TRP A 1 202 ? 33.398 19.769 31.712 1.00 15.53 284 TRP A O 1
ATOM 1509 N N . LEU A 1 203 ? 34.357 21.688 31.040 1.00 13.64 285 LEU A N 1
ATOM 1510 C CA . LEU A 1 203 ? 35.691 21.283 31.498 1.00 14.66 285 LEU A CA 1
ATOM 1511 C C . LEU A 1 203 ? 35.758 21.143 33.024 1.00 17.47 285 LEU A C 1
ATOM 1512 O O . LEU A 1 203 ? 36.204 20.125 33.544 1.00 17.97 285 LEU A O 1
ATOM 1517 N N . THR A 1 204 ? 35.310 22.158 33.749 1.00 19.81 286 THR A N 1
ATOM 1518 C CA . THR A 1 204 ? 35.296 22.044 35.202 1.00 22.22 286 THR A CA 1
ATOM 1519 C C . THR A 1 204 ? 34.414 20.855 35.609 1.00 22.93 286 THR A C 1
ATOM 1520 O O . THR A 1 204 ? 34.705 20.147 36.571 1.00 26.10 286 THR A O 1
ATOM 1524 N N . GLY A 1 205 ? 33.357 20.614 34.848 1.00 22.95 287 GLY A N 1
ATOM 1525 C CA . GLY A 1 205 ? 32.468 19.504 35.129 1.00 24.00 287 GLY A CA 1
ATOM 1526 C C . GLY A 1 205 ? 33.111 18.150 34.907 1.00 28.63 287 GLY A C 1
ATOM 1527 O O . GLY A 1 205 ? 32.987 17.248 35.733 1.00 29.43 287 GLY A O 1
ATOM 1528 N N . VAL A 1 206 ? 33.809 18.005 33.787 1.00 24.43 288 VAL A N 1
ATOM 1529 C CA . VAL A 1 206 ? 34.375 16.723 33.409 1.00 22.55 288 VAL A CA 1
ATOM 1530 C C . VAL A 1 206 ? 35.595 16.398 34.266 1.00 28.40 288 VAL A C 1
ATOM 1531 O O . VAL A 1 206 ? 35.954 15.232 34.428 1.00 30.33 288 VAL A O 1
ATOM 1535 N N . LEU A 1 207 ? 36.226 17.426 34.824 1.00 24.87 289 LEU A N 1
ATOM 1536 C CA . LEU A 1 207 ? 37.336 17.204 35.739 1.00 28.10 289 LEU A CA 1
ATOM 1537 C C . LEU A 1 207 ? 36.827 16.630 37.060 1.00 37.78 289 LEU A C 1
ATOM 1538 O O . LEU A 1 207 ? 37.483 15.780 37.665 1.00 41.12 289 LEU A O 1
ATOM 1543 N N . HIS A 1 208 ? 35.651 17.081 37.491 1.00 33.12 290 HIS A N 1
ATOM 1544 C CA . HIS A 1 208 ? 35.047 16.599 38.738 1.00 37.18 290 HIS A CA 1
ATOM 1545 C C . HIS A 1 208 ? 34.589 15.149 38.616 1.00 41.24 290 HIS A C 1
ATOM 1546 O O . HIS A 1 208 ? 34.718 14.368 39.559 1.00 46.17 290 HIS A O 1
ATOM 1548 N N . LYS A 1 209 ? 34.053 14.793 37.450 1.00 43.67 291 LYS A N 1
ATOM 1549 C CA . LYS A 1 209 ? 33.601 13.428 37.192 1.00 44.19 291 LYS A CA 1
ATOM 1550 C C . LYS A 1 209 ? 34.772 12.448 37.191 1.00 47.49 291 LYS A C 1
ATOM 1551 O O . LYS A 1 209 ? 34.730 11.423 37.871 1.00 53.17 291 LYS A O 1
ATOM 1553 N N . THR A 1 210 ? 35.814 12.767 36.426 1.00 45.71 292 THR A N 1
ATOM 1554 C CA . THR A 1 210 ? 36.993 11.908 36.336 1.00 47.21 292 THR A CA 1
ATOM 1555 C C . THR A 1 210 ? 37.952 12.147 37.500 1.00 49.10 292 THR A C 1
ATOM 1556 O O . THR A 1 210 ? 38.203 11.249 38.307 1.00 51.73 292 THR A O 1
#

InterPro domains:
  IPR000847 LysR, HTH, N-terminal domain [PF00126] (8-67)
  IPR000847 LysR, HTH, N-terminal domain [PR00039] (23-34)
  IPR000847 LysR, HTH, N-terminal domain [PR00039] (34-44)
  IPR000847 LysR, HTH, N-terminal domain [PR00039] (44-55)
  IPR000847 LysR, HTH, N-terminal domain [PS50931] (6-63)
  IPR005119 LysR, substrate-binding [PF03466] (91-286)
  IPR036388 Winged helix-like DNA-binding domain superfamily [G3DSA:1.10.10.10] (2-87)
  IPR036390 Winged helix DNA-binding domain superfamily [SSF46785] (2-85)
  IPR058163 LysR-type transcriptional regulator, pr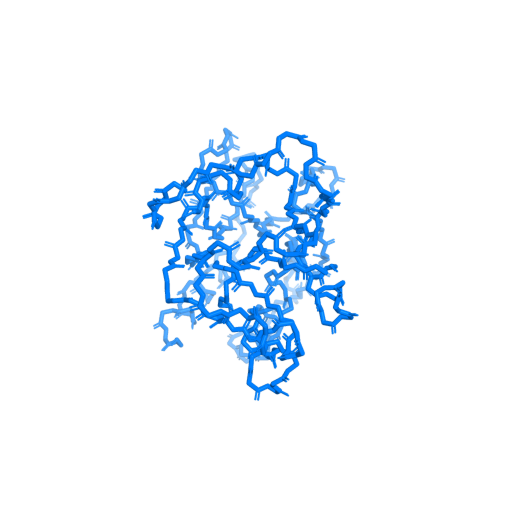oteobacterial-type [PTHR30537] (1-287)

Foldseek 3Di:
DAEAEEEEAVCCCVLPVVVCVVVVCVVCVPYDYHYHYDLQDDDCVVVVHQKYKHKAAQDDPLKDKDFQWFQKAKKAFPVLLVQDDDPVSLLVFAEEEEPDDCPQCVLVVVVDHGDDPPGHYYDSHPVVVVVRLVPRIYATRVSCVVCVVVRSMDGNDDDIDGRTGIMMMGRNPRDDDPSCSVVCVRSVVSVVD

Nearest PDB structures (foldseek):
  3kos-assembly1_A  TM=1.004E+00  e=2.701E-41  Citrobacter freundii
  3kot-assembly1_A-2  TM=1.002E+00  e=7.183E-40  Citrobacter freundii
  5mmh-assembly3_A  TM=9.676E-01  e=1.601E-27  Pseudomonas aeruginosa PAO1
  5mmh-assembly4_C  TM=9.522E-01  e=1.942E-27  Pseudomonas aeruginosa PAO1
  5mmh-assembly4_D-5  TM=9.485E-01  e=1.337E-26  Pseudomonas aeruginosa PAO1

Radius of gyration: 18.27 Å; Cα contacts (8 Å, |Δi|>4): 336; chains: 1; bounding box: 49×41×41 Å

Solvent-accessible surface area: 9696 Å² total

Secondary structure (DSSP, 8-state):
-EEEEEEEEHHHIIIIIHHHHHHHHHH-TTEEEEEEEE-S---HHHHT-SEEEEEE-S--TTEEEEEEEE---EEB-HHHHTT-SSGGGGGGS-B--BS-TTHHHH--TTS-PPPPTTS---BS-S---HHHHT--BEE-----HHHHHTTSSB--------S-EEEEEEETTSPPP---HHHHHHHHHHHH-

CATH classification: 3.40.190.10 (+1 more: 3.40.190.10)

Organism: Citrobacter freundii (NCBI:txid546)

B-factor: mean 18.57, std 8.35, range [5.55, 53.17]